Protein AF-0000000084372219 (afdb_homodimer)

Sequence (350 aa):
MAIIGIFFGSDTGNTENIAKMLQERLGVDNAEVHDIAKSSQEDIEAFDILLLGIPTWYYGEAQCDWDDFFPTLEDINFEGKLVALFGCGDQEDYAEYFCDAMGTIRDIIEPRGAIIVGHWPTEGYHFEASKGLADDNHFIGLAIDEDRQPELTEERVDAWVAQIKEEMDLGEILGMAIIGIFFGSDTGNTENIAKMLQERLGVDNAEVHDIAKSSQEDIEAFDILLLGIPTWYYGEAQCDWDDFFPTLEDINFEGKLVALFGCGDQEDYAEYFCDAMGTIRDIIEPRGAIIVGHWPTEGYHFEASKGLADDNHFIGLAIDEDRQPELTEERVDAWVAQIKEEMDLGEILG

Nearest PDB structures (foldseek):
  1ahn-assembly1_A  TM=9.997E-01  e=9.302E-32  Escherichia coli
  1obv-assembly1_A  TM=9.817E-01  e=1.060E-24  Nostoc sp. PCC 7119
  1obo-assembly2_B  TM=9.836E-01  e=6.086E-24  Nostoc sp. PCC 7119
  2v5v-assembly2_B  TM=9.860E-01  e=1.412E-23  Nostoc sp. PCC 7119
  3esy-assembly1_A  TM=9.819E-01  e=1.090E-23  Nostoc sp. PCC 7119

Organism: NCBI:txid1354337

pLDDT: mean 95.08, std 7.93, range [45.38, 98.94]

Structure (mmCIF, N/CA/C/O backbone):
data_AF-0000000084372219-model_v1
#
loop_
_entity.id
_entity.type
_entity.pdbx_description
1 polymer Flavodoxin
#
loop_
_atom_site.group_PDB
_atom_site.id
_atom_site.type_symbol
_atom_site.label_atom_id
_atom_site.label_alt_id
_atom_site.label_comp_id
_atom_site.label_asym_id
_atom_site.label_entity_id
_atom_site.label_seq_id
_atom_site.pdbx_PDB_ins_code
_atom_site.Cartn_x
_atom_site.Cartn_y
_atom_site.Cartn_z
_atom_site.occupancy
_atom_site.B_iso_or_equiv
_atom_site.auth_seq_id
_atom_site.auth_comp_id
_atom_site.auth_asym_id
_atom_site.auth_atom_id
_atom_site.pdbx_PDB_model_num
ATOM 1 N N . MET A 1 1 ? -1.267 36.875 5.98 1 70.06 1 MET A N 1
ATOM 2 C CA . MET A 1 1 ? -1.002 35.75 5.113 1 70.06 1 MET A CA 1
ATOM 3 C C . MET A 1 1 ? -1.123 34.438 5.891 1 70.06 1 MET A C 1
ATOM 5 O O . MET A 1 1 ? -0.763 34.375 7.066 1 70.06 1 MET A O 1
ATOM 9 N N . ALA A 1 2 ? -1.935 33.438 5.348 1 84.5 2 ALA A N 1
ATOM 10 C CA . ALA A 1 2 ? -2.164 32.219 6.117 1 84.5 2 ALA A CA 1
ATOM 11 C C . ALA A 1 2 ? -0.845 31.547 6.488 1 84.5 2 ALA A C 1
ATOM 13 O O . ALA A 1 2 ? 0.109 31.562 5.707 1 84.5 2 ALA A O 1
ATOM 14 N N . ILE A 1 3 ? -0.806 31.141 7.656 1 92.94 3 ILE A N 1
ATOM 15 C CA . ILE A 1 3 ? 0.42 30.531 8.148 1 92.94 3 ILE A CA 1
ATOM 16 C C . ILE A 1 3 ? 0.336 29.016 7.988 1 92.94 3 ILE A C 1
ATOM 18 O O . ILE A 1 3 ? 1.355 28.328 8.031 1 92.94 3 ILE A O 1
ATOM 22 N N . ILE A 1 4 ? -0.875 28.531 7.812 1 97.19 4 ILE A N 1
ATOM 23 C CA . ILE A 1 4 ? -1.095 27.094 7.672 1 97.19 4 ILE A CA 1
ATOM 24 C C . ILE A 1 4 ? -1.546 26.781 6.25 1 97.19 4 ILE A C 1
ATOM 26 O O . ILE A 1 4 ? -2.469 27.406 5.73 1 97.19 4 ILE A O 1
ATOM 30 N N . GLY A 1 5 ? -0.818 25.859 5.59 1 98.38 5 GLY A N 1
ATOM 31 C CA . GLY A 1 5 ? -1.272 25.312 4.316 1 98.38 5 GLY A CA 1
ATOM 32 C C . GLY A 1 5 ? -1.908 23.953 4.438 1 98.38 5 GLY A C 1
ATOM 33 O O . GLY A 1 5 ? -1.276 23 4.922 1 98.38 5 GLY A O 1
ATOM 34 N N . ILE A 1 6 ? -3.195 23.844 4.055 1 98.75 6 ILE A N 1
ATOM 35 C CA . ILE A 1 6 ? -3.896 22.562 4.012 1 98.75 6 ILE A CA 1
ATOM 36 C C . ILE A 1 6 ? -3.949 22.047 2.572 1 98.75 6 ILE A C 1
ATOM 38 O O . ILE A 1 6 ? -4.539 22.688 1.701 1 98.75 6 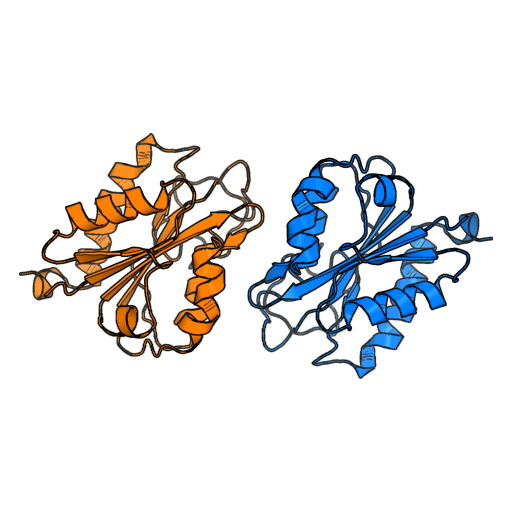ILE A O 1
ATOM 42 N N . PHE A 1 7 ? -3.299 20.969 2.311 1 98.88 7 PHE A N 1
ATOM 43 C CA . PHE A 1 7 ? -3.289 20.359 0.983 1 98.88 7 PHE A CA 1
ATOM 44 C C . PHE A 1 7 ? -4.004 19.016 0.992 1 98.88 7 PHE A C 1
ATOM 46 O O . PHE A 1 7 ? -3.711 18.156 1.828 1 98.88 7 PHE A O 1
ATOM 53 N N . PHE A 1 8 ? -4.961 18.812 0.037 1 98.81 8 PHE A N 1
ATOM 54 C CA . PHE A 1 8 ? -5.734 17.578 0.008 1 98.81 8 PHE A CA 1
ATOM 55 C C . PHE A 1 8 ? -5.852 17.047 -1.415 1 98.81 8 PHE A C 1
ATOM 57 O O . PHE A 1 8 ? -5.699 17.797 -2.381 1 98.81 8 PHE A O 1
ATOM 64 N N . GLY A 1 9 ? -5.957 15.742 -1.505 1 98.31 9 GLY A N 1
ATOM 65 C CA . GLY A 1 9 ? -6.477 15.07 -2.686 1 98.31 9 GLY A CA 1
ATOM 66 C C . GLY A 1 9 ? -7.77 14.32 -2.424 1 98.31 9 GLY A C 1
ATOM 67 O O . GLY A 1 9 ? -7.93 13.703 -1.369 1 98.31 9 GLY A O 1
ATOM 68 N N . SER A 1 10 ? -8.734 14.469 -3.416 1 97.19 10 SER A N 1
ATOM 69 C CA . SER A 1 10 ? -10.039 13.852 -3.193 1 97.19 10 SER A CA 1
ATOM 70 C C . SER A 1 10 ? -10.695 13.461 -4.512 1 97.19 10 SER A C 1
ATOM 72 O O . SER A 1 10 ? -10.602 14.195 -5.496 1 97.19 10 SER A O 1
ATOM 74 N N . ASP A 1 11 ? -11.359 12.289 -4.488 1 94 11 ASP A N 1
ATOM 75 C CA . ASP A 1 11 ? -12.086 11.859 -5.672 1 94 11 ASP A CA 1
ATOM 76 C C . ASP A 1 11 ? -13.586 12.109 -5.512 1 94 11 ASP A C 1
ATOM 78 O O . ASP A 1 11 ? -14.234 12.641 -6.414 1 94 11 ASP A O 1
ATOM 82 N N . THR A 1 12 ? -14.094 11.734 -4.293 1 94.81 12 THR A N 1
ATOM 83 C CA . THR A 1 12 ? -15.539 11.781 -4.105 1 94.81 12 THR A CA 1
ATOM 84 C C . THR A 1 12 ? -15.922 12.938 -3.184 1 94.81 12 THR A C 1
ATOM 86 O O . THR A 1 12 ? -17.094 13.07 -2.793 1 94.81 12 THR A O 1
ATOM 89 N N . GLY A 1 13 ? -15.008 13.758 -2.729 1 97.56 13 GLY A N 1
ATOM 90 C CA . GLY A 1 13 ? -15.305 14.992 -2.02 1 97.56 13 GLY A CA 1
ATOM 91 C C . GLY A 1 13 ? -15.164 14.859 -0.515 1 97.56 13 GLY A C 1
ATOM 92 O O . GLY A 1 13 ? -15.18 15.859 0.203 1 97.56 13 GLY A O 1
ATOM 93 N N . ASN A 1 14 ? -14.992 13.633 0.076 1 97.5 14 ASN A N 1
ATOM 94 C CA . ASN A 1 14 ? -14.922 13.438 1.521 1 97.5 14 ASN A CA 1
ATOM 95 C C . ASN A 1 14 ? -13.695 14.109 2.121 1 97.5 14 ASN A C 1
ATOM 97 O O . ASN A 1 14 ? -13.805 14.852 3.104 1 97.5 14 ASN A O 1
ATOM 101 N N . THR A 1 15 ? -12.594 13.875 1.562 1 98.44 15 THR A N 1
ATOM 102 C CA . THR A 1 15 ? -11.367 14.453 2.084 1 98.44 15 THR A CA 1
ATOM 103 C C . THR A 1 15 ? -11.375 15.977 1.927 1 98.44 15 THR A C 1
ATOM 105 O O . THR A 1 15 ? -10.883 16.703 2.793 1 98.44 15 THR A O 1
ATOM 108 N N . GLU A 1 16 ? -11.922 16.484 0.832 1 98.56 16 GLU A N 1
ATOM 109 C CA . GLU A 1 16 ? -12.07 17.906 0.62 1 98.56 16 GLU A CA 1
ATOM 110 C C . GLU A 1 16 ? -12.945 18.547 1.705 1 98.56 16 GLU A C 1
ATOM 112 O O . GLU A 1 16 ? -12.609 19.594 2.244 1 98.56 16 GLU A O 1
ATOM 117 N N . ASN A 1 17 ? -14.031 17.891 2.018 1 98.44 17 ASN A N 1
ATOM 118 C CA . ASN A 1 17 ? -14.93 18.375 3.057 1 98.44 17 ASN A CA 1
ATOM 119 C C . ASN A 1 17 ? -14.234 18.453 4.41 1 98.44 17 ASN A C 1
ATOM 121 O O . ASN A 1 17 ? -14.422 19.422 5.148 1 98.44 17 ASN A O 1
ATOM 125 N N . ILE A 1 18 ? -13.453 17.453 4.723 1 98.62 18 ILE A N 1
ATOM 126 C CA . ILE A 1 18 ? -12.719 17.469 5.98 1 98.62 18 ILE A CA 1
ATOM 127 C C . ILE A 1 18 ? -11.719 18.625 5.988 1 98.62 18 ILE A C 1
ATOM 129 O O . ILE A 1 18 ? -11.57 19.312 6.992 1 98.62 18 ILE A O 1
ATOM 133 N N . ALA A 1 19 ? -11.047 18.828 4.875 1 98.75 19 ALA A N 1
ATOM 134 C CA . ALA A 1 19 ? -10.102 19.938 4.758 1 98.75 19 ALA A CA 1
ATOM 135 C C . ALA A 1 19 ? -10.789 21.281 5.023 1 98.75 19 ALA A C 1
ATOM 137 O O . ALA A 1 19 ? -10.258 22.125 5.746 1 98.75 19 ALA A O 1
ATOM 138 N N . LYS A 1 20 ? -11.945 21.438 4.492 1 98.56 20 LYS A N 1
ATOM 139 C CA . LYS A 1 20 ? -12.703 22.656 4.688 1 98.56 20 LYS A CA 1
ATOM 140 C C . LYS A 1 20 ? -13.141 22.812 6.141 1 98.56 20 LYS A C 1
ATOM 142 O O . LYS A 1 20 ? -13.125 23.922 6.688 1 98.56 20 LYS A O 1
ATOM 147 N N . MET A 1 21 ? -13.555 21.734 6.746 1 98.38 21 MET A N 1
ATOM 148 C CA . MET A 1 21 ? -13.922 21.75 8.164 1 98.38 21 MET A CA 1
ATOM 149 C C . MET A 1 21 ? -12.727 22.172 9.016 1 98.38 21 MET A C 1
ATOM 151 O O . MET A 1 21 ? -12.875 22.969 9.945 1 98.38 21 MET A O 1
ATOM 155 N N . LEU A 1 22 ? -11.609 21.625 8.688 1 98.38 22 LEU A N 1
ATOM 156 C CA . LEU A 1 22 ? -10.391 21.969 9.414 1 98.38 22 LEU A CA 1
ATOM 157 C C . LEU A 1 22 ? -10.07 23.453 9.273 1 98.38 22 LEU A C 1
ATOM 159 O O . LEU A 1 22 ? -9.742 24.125 10.258 1 98.38 22 LEU A O 1
ATOM 163 N N . GLN A 1 23 ? -10.195 23.938 8.055 1 98.06 23 GLN A N 1
ATOM 164 C CA . GLN A 1 23 ? -9.961 25.359 7.824 1 98.06 23 GLN A CA 1
ATOM 165 C C . GLN A 1 23 ? -10.898 26.219 8.664 1 98.06 23 GLN A C 1
ATOM 167 O O . GLN A 1 23 ? -10.477 27.203 9.266 1 98.06 23 GLN A O 1
ATOM 172 N N . GLU A 1 24 ? -12.156 25.844 8.672 1 97.38 24 GLU A N 1
ATOM 173 C CA . GLU A 1 24 ? -13.156 26.594 9.43 1 97.38 24 GLU A CA 1
ATOM 174 C C . GLU A 1 24 ? -12.797 26.641 10.914 1 97.38 24 GLU A C 1
ATOM 176 O O . GLU A 1 24 ? -12.945 27.672 11.562 1 97.38 24 GLU A O 1
ATOM 181 N N . ARG A 1 25 ? -12.32 25.531 11.43 1 96.5 25 ARG A N 1
ATOM 182 C CA . ARG A 1 25 ? -12.016 25.438 12.852 1 96.5 25 ARG A CA 1
ATOM 183 C C . ARG A 1 25 ? -10.711 26.156 13.18 1 96.5 25 ARG A C 1
ATOM 185 O O . ARG A 1 25 ? -10.555 26.703 14.273 1 96.5 25 ARG A O 1
ATOM 192 N N . LEU A 1 26 ? -9.82 26.156 12.266 1 95.56 26 LEU A N 1
ATOM 193 C CA . LEU A 1 26 ? -8.531 26.797 12.477 1 95.56 26 LEU A CA 1
ATOM 194 C C . LEU A 1 26 ? -8.617 28.297 12.203 1 95.56 26 LEU A C 1
ATOM 196 O O . LEU A 1 26 ? -7.801 29.078 12.703 1 95.56 26 LEU A O 1
ATOM 200 N N . GLY A 1 27 ? -9.562 28.688 11.391 1 93.44 27 GLY A N 1
ATOM 201 C CA . GLY A 1 27 ? -9.727 30.062 10.961 1 93.44 27 GLY A CA 1
ATOM 202 C C . GLY A 1 27 ? -9.312 30.297 9.516 1 93.44 27 GLY A C 1
ATOM 203 O O . GLY A 1 27 ? -8.164 30.047 9.156 1 93.44 27 GLY A O 1
ATOM 204 N N . VAL A 1 28 ? -10.172 30.906 8.688 1 92.19 28 VAL A N 1
ATOM 205 C CA . VAL A 1 28 ? -9.977 31.078 7.25 1 92.19 28 VAL A CA 1
ATOM 206 C C . VAL A 1 28 ? -8.789 32 7.004 1 92.19 28 VAL A C 1
ATOM 208 O O . VAL A 1 28 ? -8.086 31.875 6 1 92.19 28 VAL A O 1
ATOM 211 N N . ASP A 1 29 ? -8.508 32.844 7.98 1 92.62 29 ASP A N 1
ATOM 212 C CA . ASP A 1 29 ? -7.391 33.75 7.844 1 92.62 29 ASP A CA 1
ATOM 213 C C . ASP A 1 29 ? -6.074 33.094 8.242 1 92.62 29 ASP A C 1
ATOM 215 O O . ASP A 1 29 ? -4.996 33.625 7.93 1 92.62 29 ASP A O 1
ATOM 219 N N . ASN A 1 30 ? -6.207 32 8.906 1 94.19 30 ASN A N 1
ATOM 220 C CA . ASN A 1 30 ? -5.023 31.328 9.43 1 94.19 30 ASN A CA 1
ATOM 221 C C . ASN A 1 30 ? -4.586 30.188 8.523 1 94.19 30 ASN A C 1
ATOM 223 O O . ASN A 1 30 ? -3.408 29.828 8.484 1 94.19 30 ASN A O 1
ATOM 227 N N . ALA A 1 31 ? -5.594 29.609 7.883 1 96.88 31 ALA A N 1
ATOM 228 C CA . ALA A 1 31 ? -5.332 28.406 7.105 1 96.88 31 ALA A CA 1
ATOM 229 C C . ALA A 1 31 ? -5.875 28.531 5.684 1 96.88 31 ALA A C 1
ATOM 231 O O . ALA A 1 31 ? -6.977 29.047 5.48 1 96.88 31 ALA A O 1
ATOM 232 N N . GLU A 1 32 ? -5.078 28.094 4.699 1 97.88 32 GLU A N 1
ATOM 233 C CA . GLU A 1 32 ? -5.492 28.062 3.299 1 97.88 32 GLU A CA 1
ATOM 234 C C . GLU A 1 32 ? -5.629 26.625 2.803 1 97.88 32 GLU A C 1
ATOM 236 O O . GLU A 1 32 ? -4.777 25.781 3.088 1 97.88 32 GLU A O 1
ATOM 241 N N . VAL A 1 33 ? -6.695 26.391 2.031 1 98.5 33 VAL A N 1
ATOM 242 C CA . VAL A 1 33 ? -6.953 25.047 1.514 1 98.5 33 VAL A CA 1
ATOM 243 C C . VAL A 1 33 ? -6.531 24.969 0.048 1 98.5 33 VAL A C 1
ATOM 245 O O . VAL A 1 33 ? -6.902 25.828 -0.757 1 98.5 33 VAL A O 1
ATOM 248 N N . HIS A 1 34 ? -5.746 23.953 -0.27 1 98.56 34 HIS A N 1
ATOM 249 C CA . HIS A 1 34 ? -5.258 23.75 -1.628 1 98.56 34 HIS A CA 1
ATOM 250 C C . HIS A 1 34 ? -5.52 22.312 -2.092 1 98.56 34 HIS A C 1
ATOM 252 O O . HIS A 1 34 ? -5.289 21.359 -1.341 1 98.56 34 HIS A O 1
ATOM 258 N N . ASP A 1 35 ? -6.043 22.203 -3.312 1 98.62 35 ASP A N 1
ATOM 259 C CA . ASP A 1 35 ? -6.094 20.906 -3.988 1 98.62 35 ASP A CA 1
ATOM 260 C C . ASP A 1 35 ? -4.703 20.484 -4.465 1 98.62 35 ASP A C 1
ATOM 262 O O . ASP A 1 35 ? -4.043 21.234 -5.199 1 98.62 35 ASP A O 1
ATOM 266 N N . ILE A 1 36 ? -4.316 19.328 -4.109 1 98.62 36 ILE A N 1
ATOM 267 C CA . ILE A 1 36 ? -2.973 18.875 -4.457 1 98.62 36 ILE A CA 1
ATOM 268 C C . ILE A 1 36 ? -2.834 18.797 -5.977 1 98.62 36 ILE A C 1
ATOM 270 O O . ILE A 1 36 ? -1.745 19 -6.516 1 98.62 36 ILE A O 1
ATOM 274 N N . ALA A 1 37 ? -3.91 18.531 -6.676 1 97.12 37 ALA A N 1
ATOM 275 C CA . ALA A 1 37 ? -3.924 18.422 -8.133 1 97.12 37 ALA A CA 1
ATOM 276 C C . ALA A 1 37 ? -3.539 19.75 -8.789 1 97.12 37 ALA A C 1
ATOM 278 O O . ALA A 1 37 ? -3.07 19.766 -9.93 1 97.12 37 ALA A O 1
ATOM 279 N N . LYS A 1 38 ? -3.736 20.812 -8.055 1 97.81 38 LYS A N 1
ATOM 280 C CA . LYS A 1 38 ? -3.482 22.156 -8.578 1 97.81 38 LYS A CA 1
ATOM 281 C C . LYS A 1 38 ? -2.326 22.828 -7.844 1 97.81 38 LYS A C 1
ATOM 283 O O . LYS A 1 38 ? -2.195 24.047 -7.871 1 97.81 38 LYS A O 1
ATOM 288 N N . SER A 1 39 ? -1.581 22.047 -7.117 1 98 39 SER A N 1
ATOM 289 C CA . SER A 1 39 ? -0.498 22.594 -6.309 1 98 39 SER A CA 1
ATOM 290 C C . SER A 1 39 ? 0.863 22.266 -6.914 1 98 39 SER A C 1
ATOM 292 O O . SER A 1 39 ? 1.01 21.281 -7.629 1 98 39 SER A O 1
ATOM 294 N N . SER A 1 40 ? 1.832 23.109 -6.645 1 97.81 40 SER A N 1
ATOM 295 C CA . SER A 1 40 ? 3.225 22.922 -7.035 1 97.81 40 SER A CA 1
ATOM 296 C C . SER A 1 40 ? 4.117 22.719 -5.812 1 97.81 40 SER A C 1
ATOM 298 O O . SER A 1 40 ? 3.658 22.844 -4.676 1 97.81 40 SER A O 1
ATOM 300 N N . GLN A 1 41 ? 5.363 22.406 -6.145 1 98 41 GLN A N 1
ATOM 301 C CA . GLN A 1 41 ? 6.359 22.297 -5.086 1 98 41 GLN A CA 1
ATOM 302 C C . GLN A 1 41 ? 6.453 23.594 -4.285 1 98 41 GLN A C 1
ATOM 304 O O . GLN A 1 41 ? 6.527 23.578 -3.055 1 98 41 GLN A O 1
ATOM 309 N N . GLU A 1 42 ? 6.426 24.719 -4.957 1 97.94 42 GLU A N 1
ATOM 310 C CA . GLU A 1 42 ? 6.551 26.031 -4.336 1 97.94 42 GLU A CA 1
ATOM 311 C C . GLU A 1 42 ? 5.383 26.312 -3.396 1 97.94 42 GLU A C 1
ATOM 313 O O . GLU A 1 42 ? 5.551 26.984 -2.369 1 97.94 42 GLU A O 1
ATOM 318 N N . ASP A 1 43 ? 4.211 25.812 -3.768 1 98.12 43 ASP A N 1
ATOM 319 C CA . ASP A 1 43 ? 3.033 26.016 -2.93 1 98.12 43 ASP A CA 1
ATOM 320 C C . ASP A 1 43 ? 3.215 25.375 -1.559 1 98.12 43 ASP A C 1
ATOM 322 O O . ASP A 1 43 ? 2.881 25.984 -0.535 1 98.12 43 ASP A O 1
ATOM 326 N N . ILE A 1 44 ? 3.758 24.25 -1.519 1 98.12 44 ILE A N 1
ATOM 327 C CA . ILE A 1 44 ? 3.986 23.547 -0.266 1 98.12 44 ILE A CA 1
ATOM 328 C C . ILE A 1 44 ? 5.109 24.219 0.515 1 98.12 44 ILE A C 1
ATOM 330 O O . ILE A 1 44 ? 4.996 24.422 1.727 1 98.12 44 ILE A O 1
ATOM 334 N N . GLU A 1 45 ? 6.133 24.562 -0.21 1 97.69 45 GLU A N 1
ATOM 335 C CA . GLU A 1 45 ? 7.309 25.156 0.428 1 97.69 45 GLU A CA 1
ATOM 336 C C . GLU A 1 45 ? 6.977 26.5 1.061 1 97.69 45 GLU A C 1
ATOM 338 O O . GLU A 1 45 ? 7.695 26.969 1.944 1 97.69 45 GLU A O 1
ATOM 343 N N . ALA A 1 46 ? 5.957 27.078 0.663 1 96.94 46 ALA A N 1
ATOM 344 C CA . ALA A 1 46 ? 5.582 28.406 1.125 1 96.94 46 ALA A CA 1
ATOM 345 C C . ALA A 1 46 ? 5.09 28.375 2.568 1 96.94 46 ALA A C 1
ATOM 347 O O . ALA A 1 46 ? 4.988 29.406 3.223 1 96.94 46 ALA A O 1
ATOM 348 N N . PHE A 1 47 ? 4.77 27.203 3.102 1 97.31 47 PHE A N 1
ATOM 349 C CA . PHE A 1 47 ? 4.215 27.094 4.445 1 97.31 47 PHE A CA 1
ATOM 350 C C . PHE A 1 47 ? 5.172 26.344 5.367 1 97.31 47 PHE A C 1
ATOM 352 O O . PHE A 1 47 ? 5.816 25.375 4.949 1 97.31 47 PHE A O 1
ATOM 359 N N . ASP A 1 48 ? 5.227 26.781 6.594 1 95.5 48 ASP A N 1
ATOM 360 C CA . ASP A 1 48 ? 6 26.062 7.605 1 95.5 48 ASP A CA 1
ATOM 361 C C . ASP A 1 48 ? 5.117 25.094 8.391 1 95.5 48 ASP A C 1
ATOM 363 O O . ASP A 1 48 ? 5.617 24.188 9.047 1 95.5 48 ASP A O 1
ATOM 367 N N . ILE A 1 49 ? 3.859 25.359 8.367 1 97.31 49 ILE A N 1
ATOM 368 C CA . ILE A 1 49 ? 2.871 24.469 8.984 1 97.31 49 ILE A CA 1
ATOM 369 C C . ILE A 1 49 ? 1.956 23.891 7.902 1 97.31 49 ILE A C 1
ATOM 371 O O . ILE A 1 49 ? 1.322 24.641 7.152 1 97.31 49 ILE A O 1
ATOM 375 N N . LEU A 1 50 ? 1.947 22.594 7.832 1 98.5 50 LEU A N 1
ATOM 376 C CA . LEU A 1 50 ? 1.212 21.922 6.766 1 98.5 50 LEU A CA 1
ATOM 377 C C . LEU A 1 50 ? 0.233 20.906 7.336 1 98.5 50 LEU A C 1
ATOM 379 O O . LEU A 1 50 ? 0.561 20.188 8.281 1 98.5 50 LEU A O 1
ATOM 383 N N . LEU A 1 51 ? -0.959 20.875 6.848 1 98.81 51 LEU A N 1
ATOM 384 C CA . LEU A 1 51 ? -1.885 19.75 6.98 1 98.81 51 LEU A CA 1
ATOM 385 C C . LEU A 1 51 ? -2.066 19.031 5.648 1 98.81 51 LEU A C 1
ATOM 387 O O . LEU A 1 51 ? -2.494 19.641 4.664 1 98.81 51 LEU A O 1
ATOM 391 N N . LEU A 1 52 ? -1.717 17.75 5.617 1 98.88 52 LEU A N 1
ATOM 392 C CA . LEU A 1 52 ? -1.813 16.984 4.383 1 98.88 52 LEU A CA 1
ATOM 393 C C . LEU A 1 52 ? -2.914 15.93 4.484 1 98.88 52 LEU A C 1
ATOM 395 O O . LEU A 1 52 ? -2.877 15.07 5.367 1 98.88 52 LEU A O 1
ATOM 399 N N . GLY A 1 53 ? -3.914 16.031 3.588 1 98.81 53 GLY A N 1
ATOM 400 C CA . GLY A 1 53 ? -5.059 15.133 3.57 1 98.81 53 GLY A CA 1
ATOM 401 C C . GLY A 1 53 ? -5.027 14.156 2.412 1 98.81 53 GLY A C 1
ATOM 402 O O . GLY A 1 53 ? -5.051 14.562 1.248 1 98.81 53 GLY A O 1
ATOM 403 N N . ILE A 1 54 ? -5.039 12.852 2.75 1 98.56 54 ILE A N 1
ATOM 404 C CA . ILE A 1 54 ? -4.895 11.836 1.714 1 98.56 54 ILE A CA 1
ATOM 405 C C . ILE A 1 54 ? -5.824 10.656 2.012 1 98.56 54 ILE A C 1
ATOM 407 O O . ILE A 1 54 ? -5.723 10.031 3.068 1 98.56 54 ILE A O 1
ATOM 411 N N . PRO A 1 55 ? -6.738 10.359 1.121 1 97.81 55 PRO A N 1
ATOM 412 C CA . PRO A 1 55 ? -7.566 9.164 1.291 1 97.81 55 PRO A CA 1
ATOM 413 C C . PRO A 1 55 ? -6.879 7.898 0.785 1 97.81 55 PRO A C 1
ATOM 415 O O . PRO A 1 55 ? -5.961 7.977 -0.036 1 97.81 55 PRO A O 1
ATOM 418 N N . THR A 1 56 ? -7.297 6.766 1.364 1 96.5 56 THR A N 1
ATOM 419 C CA . THR A 1 56 ? -6.844 5.453 0.919 1 96.5 56 THR A CA 1
ATOM 420 C C . THR A 1 56 ? -7.902 4.781 0.052 1 96.5 56 THR A C 1
ATOM 422 O O . THR A 1 56 ? -9.078 4.734 0.422 1 96.5 56 THR A O 1
ATOM 425 N N . TRP A 1 57 ? -7.434 4.285 -1.08 1 90.88 57 TRP A N 1
ATOM 426 C CA . TRP A 1 57 ? -8.359 3.645 -2.008 1 90.88 57 TRP A CA 1
ATOM 427 C C . TRP A 1 57 ? -8.023 2.17 -2.189 1 90.88 57 TRP A C 1
ATOM 429 O O . TRP A 1 57 ? -6.844 1.801 -2.236 1 90.88 57 TRP A O 1
ATOM 439 N N . TYR A 1 58 ? -9.07 1.376 -2.281 1 88.5 58 TYR A N 1
ATOM 440 C CA . TYR A 1 58 ? -8.977 -0.039 -2.625 1 88.5 58 TYR A CA 1
ATOM 441 C C . TYR A 1 58 ? -8.016 -0.765 -1.692 1 88.5 58 TYR A C 1
ATOM 443 O O . TYR A 1 58 ? -8.242 -0.821 -0.481 1 88.5 58 TYR A O 1
ATOM 451 N N . TYR A 1 59 ? -6.863 -1.153 -2.268 1 89.31 59 TYR A N 1
ATOM 452 C CA . TYR A 1 59 ? -5.938 -1.989 -1.513 1 89.31 59 TYR A CA 1
ATOM 453 C C . TYR A 1 59 ? -4.723 -1.187 -1.061 1 89.31 59 TYR A C 1
ATOM 455 O O . TYR A 1 59 ? -3.582 -1.615 -1.249 1 89.31 59 TYR A O 1
ATOM 463 N N . GLY A 1 60 ? -4.996 0.037 -0.47 1 91.31 60 GLY A N 1
ATOM 464 C CA . GLY A 1 60 ? -3.959 0.828 0.175 1 91.31 60 GLY A CA 1
ATOM 465 C C . GLY A 1 60 ? -3.379 1.9 -0.727 1 91.31 60 GLY A C 1
ATOM 466 O O . GLY A 1 60 ? -2.377 2.531 -0.384 1 91.31 60 GLY A O 1
ATOM 467 N N . GLU A 1 61 ? -4.035 2.125 -1.795 1 88.12 61 GLU A N 1
ATOM 468 C CA . GLU A 1 61 ? -3.512 3.062 -2.785 1 88.12 61 GLU A CA 1
ATOM 469 C C . GLU A 1 61 ? -3.783 4.508 -2.373 1 88.12 61 GLU A C 1
ATOM 471 O O . GLU A 1 61 ? -4.852 4.816 -1.843 1 88.12 61 GLU A O 1
ATOM 476 N N . ALA A 1 62 ? -2.727 5.23 -2.654 1 91.38 62 ALA A N 1
ATOM 477 C CA . ALA A 1 62 ? -2.936 6.672 -2.543 1 91.38 62 ALA A CA 1
ATOM 478 C C . ALA A 1 62 ? -3.846 7.184 -3.656 1 91.38 62 ALA A C 1
ATOM 480 O O . ALA A 1 62 ? -3.85 6.637 -4.762 1 91.38 62 ALA A O 1
ATOM 481 N N . GLN A 1 63 ? -4.609 8.188 -3.26 1 92 63 GLN A N 1
ATOM 482 C CA . GLN A 1 63 ? -5.387 8.891 -4.277 1 92 63 GLN A CA 1
ATOM 483 C C . GLN A 1 63 ? -4.5 9.344 -5.434 1 92 63 GLN A C 1
ATOM 485 O O . GLN A 1 63 ? -3.344 9.719 -5.227 1 92 63 GLN A O 1
ATOM 490 N N . CYS A 1 64 ? -5.066 9.336 -6.656 1 89.25 64 CYS A N 1
ATOM 491 C CA . CYS A 1 64 ? -4.328 9.445 -7.91 1 89.25 64 CYS A CA 1
ATOM 492 C C . CYS A 1 64 ? -3.535 10.75 -7.961 1 89.25 64 CYS A C 1
ATOM 494 O O . CYS A 1 64 ? -2.379 10.758 -8.383 1 89.25 64 CYS A O 1
ATOM 496 N N . ASP A 1 65 ? -4.156 11.867 -7.582 1 95.12 65 ASP A N 1
ATOM 497 C CA . ASP A 1 65 ? -3.455 13.148 -7.617 1 95.12 65 ASP A CA 1
ATOM 498 C C . ASP A 1 65 ? -2.252 13.141 -6.676 1 95.12 65 ASP A C 1
ATOM 500 O O . ASP A 1 65 ? -1.201 13.695 -7 1 95.12 65 ASP A O 1
ATOM 504 N N . TRP A 1 66 ? -2.373 12.531 -5.516 1 96.12 66 TRP A N 1
ATOM 505 C CA . TRP A 1 66 ? -1.254 12.383 -4.59 1 96.12 66 TRP A CA 1
ATOM 506 C C . TRP A 1 66 ? -0.162 11.508 -5.195 1 96.12 66 TRP A C 1
ATOM 508 O O . TRP A 1 66 ? 1.023 11.844 -5.121 1 96.12 66 TRP A O 1
ATOM 518 N N . ASP A 1 67 ? -0.649 10.453 -5.781 1 91.25 67 ASP A N 1
ATOM 519 C CA . ASP A 1 67 ? 0.297 9.539 -6.406 1 91.25 67 ASP A CA 1
ATOM 520 C C . ASP A 1 67 ? 1.174 10.266 -7.426 1 91.25 67 ASP A C 1
ATOM 522 O O . ASP A 1 67 ? 2.393 10.078 -7.445 1 91.25 67 ASP A O 1
ATOM 526 N N . ASP A 1 68 ? 0.57 11.039 -8.219 1 92.12 68 ASP A N 1
ATOM 527 C CA . ASP A 1 68 ? 1.282 11.805 -9.234 1 92.12 68 ASP A CA 1
ATOM 528 C C . ASP A 1 68 ? 2.205 12.844 -8.602 1 92.12 68 ASP A C 1
ATOM 530 O O . ASP A 1 68 ? 3.215 13.234 -9.188 1 92.12 68 ASP A O 1
ATOM 534 N N . PHE A 1 69 ? 1.886 13.289 -7.426 1 96.88 69 PHE A N 1
ATOM 535 C CA . PHE A 1 69 ? 2.613 14.383 -6.789 1 96.88 69 PHE A CA 1
ATOM 536 C C . PHE A 1 69 ? 3.766 13.852 -5.949 1 96.88 69 PHE A C 1
ATOM 538 O O . PHE A 1 69 ? 4.652 14.609 -5.547 1 96.88 69 PHE A O 1
ATOM 545 N N . PHE A 1 70 ? 3.805 12.555 -5.613 1 95.19 70 PHE A N 1
ATOM 546 C CA . PHE A 1 70 ? 4.781 11.961 -4.711 1 95.19 70 PHE A CA 1
ATOM 547 C C . PHE A 1 70 ? 6.203 12.258 -5.18 1 95.19 70 PHE A C 1
ATOM 549 O O . PHE A 1 70 ? 7.059 12.633 -4.375 1 95.19 70 PHE A O 1
ATOM 556 N N . PRO A 1 71 ? 6.445 12.125 -6.516 1 93.88 71 PRO A N 1
ATOM 557 C CA . PRO A 1 71 ? 7.801 12.477 -6.941 1 93.88 71 PRO A CA 1
ATOM 558 C C . PRO A 1 71 ? 8.172 13.914 -6.594 1 93.88 71 PRO A C 1
ATOM 560 O O . PRO A 1 71 ? 9.305 14.188 -6.188 1 93.88 71 PRO A O 1
ATOM 563 N N . THR A 1 72 ? 7.238 14.789 -6.754 1 97.12 72 THR A N 1
ATOM 564 C CA . THR A 1 72 ? 7.461 16.188 -6.387 1 97.12 72 THR A CA 1
ATOM 565 C C . THR A 1 72 ? 7.633 16.328 -4.875 1 97.12 72 THR A C 1
ATOM 567 O O . THR A 1 72 ? 8.5 17.078 -4.41 1 97.12 72 THR A O 1
ATOM 570 N N . LEU A 1 73 ? 6.836 15.617 -4.113 1 97.62 73 LEU A N 1
ATOM 571 C CA . LEU A 1 73 ? 6.902 15.641 -2.654 1 97.62 73 LEU A CA 1
ATOM 572 C C . LEU A 1 73 ? 8.273 15.188 -2.166 1 97.62 73 LEU A C 1
ATOM 574 O O . LEU A 1 73 ? 8.789 15.711 -1.177 1 97.62 73 LEU A O 1
ATOM 578 N N . GLU A 1 74 ? 8.875 14.328 -2.869 1 95.75 74 GLU A N 1
ATOM 579 C CA . GLU A 1 74 ? 10.18 13.773 -2.521 1 95.75 74 GLU A CA 1
ATOM 580 C C . GLU A 1 74 ? 11.289 14.812 -2.707 1 95.75 74 GLU A C 1
ATOM 582 O O . GLU A 1 74 ? 12.375 14.68 -2.131 1 95.75 74 GLU A O 1
ATOM 587 N N . ASP A 1 75 ? 11.023 15.797 -3.475 1 96.94 75 ASP A N 1
ATOM 588 C CA . ASP A 1 75 ? 12.031 16.812 -3.783 1 96.94 75 ASP A CA 1
ATOM 589 C C . ASP A 1 75 ? 11.977 17.969 -2.783 1 96.94 75 ASP A C 1
ATOM 591 O O . ASP A 1 75 ? 12.844 18.844 -2.793 1 96.94 75 ASP A O 1
ATOM 595 N N . ILE A 1 76 ? 11.031 17.906 -1.952 1 98 76 ILE A N 1
ATOM 596 C CA . ILE A 1 76 ? 10.844 19.016 -1.019 1 98 76 ILE A CA 1
ATOM 597 C C . ILE A 1 76 ? 11.641 18.75 0.256 1 98 76 ILE A C 1
ATOM 599 O O . ILE A 1 76 ? 11.672 17.625 0.76 1 98 76 ILE A O 1
ATOM 603 N N . ASN A 1 77 ? 12.336 19.766 0.749 1 97.88 77 ASN A N 1
ATOM 604 C CA . ASN A 1 77 ? 12.984 19.75 2.059 1 97.88 77 ASN A CA 1
ATOM 605 C C . ASN A 1 77 ? 12.023 20.188 3.162 1 97.88 77 ASN A C 1
ATOM 607 O O . ASN A 1 77 ? 11.641 21.344 3.232 1 97.88 77 ASN A O 1
ATOM 611 N N . PHE A 1 78 ? 11.711 19.297 4.098 1 98.38 78 PHE A N 1
ATOM 612 C CA . PHE A 1 78 ? 10.711 19.562 5.121 1 98.38 78 PHE A CA 1
ATOM 613 C C . PHE A 1 78 ? 11.375 19.969 6.434 1 98.38 78 PHE A C 1
ATOM 615 O O . PHE A 1 78 ? 10.719 20.031 7.473 1 98.38 78 PHE A O 1
ATOM 622 N N . GLU A 1 79 ? 12.664 20.188 6.371 1 97.31 79 GLU A N 1
ATOM 623 C CA . GLU A 1 79 ? 13.359 20.609 7.586 1 97.31 79 GLU A CA 1
ATOM 624 C C . GLU A 1 79 ? 12.711 21.844 8.188 1 97.31 79 GLU A C 1
ATOM 626 O O . GLU A 1 79 ? 12.508 22.844 7.5 1 97.31 79 GLU A O 1
ATOM 631 N N . GLY A 1 80 ? 12.352 21.703 9.461 1 94.94 80 GLY A N 1
ATOM 632 C CA . GLY A 1 80 ? 11.766 22.828 10.18 1 94.94 80 GLY A CA 1
ATOM 633 C C . GLY A 1 80 ? 10.273 22.953 9.977 1 94.94 80 GLY A C 1
ATOM 634 O O . GLY A 1 80 ? 9.633 23.828 10.562 1 94.94 80 GLY A O 1
ATOM 635 N N . LYS A 1 81 ? 9.695 22.109 9.188 1 97.06 81 LYS A N 1
ATOM 636 C CA . LYS A 1 81 ? 8.258 22.188 8.938 1 97.06 81 LYS A CA 1
ATOM 637 C C . LYS A 1 81 ? 7.484 21.281 9.883 1 97.06 81 LYS A C 1
ATOM 639 O O . LYS A 1 81 ? 7.918 20.156 10.164 1 97.06 81 LYS A O 1
ATOM 644 N N . LEU A 1 82 ? 6.383 21.766 10.422 1 97.44 82 LEU A N 1
ATOM 645 C CA . LEU A 1 82 ? 5.418 20.984 11.188 1 97.44 82 LEU A CA 1
ATOM 646 C C . LEU A 1 82 ? 4.312 20.453 10.281 1 97.44 82 LEU A C 1
ATOM 648 O O . LEU A 1 82 ? 3.664 21.219 9.57 1 97.44 82 LEU A O 1
ATOM 652 N N . VAL A 1 83 ? 4.168 19.172 10.344 1 98.5 83 VAL A N 1
ATOM 653 C CA . VAL A 1 83 ? 3.203 18.578 9.43 1 98.5 83 VAL A CA 1
ATOM 654 C C . VAL A 1 83 ? 2.205 17.734 10.211 1 98.5 83 VAL A C 1
ATOM 656 O O . VAL A 1 83 ? 2.598 16.922 11.07 1 98.5 83 VAL A O 1
ATOM 659 N N . ALA A 1 84 ? 0.952 17.922 10.008 1 98.75 84 ALA A N 1
ATOM 660 C CA . ALA A 1 84 ? -0.111 17.047 10.484 1 98.75 84 ALA A CA 1
ATOM 661 C C . ALA A 1 84 ? -0.812 16.359 9.32 1 98.75 84 ALA A C 1
ATOM 663 O O . ALA A 1 84 ? -1.003 16.953 8.258 1 98.75 84 ALA A O 1
ATOM 664 N N . LEU A 1 85 ? -1.173 15.102 9.57 1 98.88 85 LEU A N 1
ATOM 665 C CA . LEU A 1 85 ? -1.786 14.312 8.508 1 98.88 85 LEU A CA 1
ATOM 666 C C . LEU A 1 85 ? -3.24 13.984 8.844 1 98.88 85 LEU A C 1
ATOM 668 O O . LEU A 1 85 ? -3.6 13.859 10.016 1 98.88 85 LEU A O 1
ATOM 672 N N . PHE A 1 86 ? -4.047 13.906 7.812 1 98.94 86 PHE A N 1
ATOM 673 C CA . PHE A 1 86 ? -5.395 13.367 7.945 1 98.94 86 PHE A CA 1
ATOM 674 C C . PHE A 1 86 ? -5.797 12.594 6.695 1 98.94 86 PHE A C 1
ATOM 676 O O . PHE A 1 86 ? -5.27 12.844 5.609 1 98.94 86 PHE A O 1
ATOM 683 N N . GLY A 1 87 ? -6.594 11.648 6.922 1 98.38 87 GLY A N 1
ATOM 684 C CA . GLY A 1 87 ? -6.969 10.805 5.805 1 98.38 87 GLY A CA 1
ATOM 685 C C . GLY A 1 87 ? -8.281 10.07 6.023 1 98.38 87 GLY A C 1
ATOM 686 O O . GLY A 1 87 ? -8.727 9.922 7.16 1 98.38 87 GLY A O 1
ATOM 687 N N . CYS A 1 88 ? -8.875 9.688 4.922 1 98.25 88 CYS A N 1
ATOM 688 C CA . CYS A 1 88 ? -10.109 8.914 4.938 1 98.25 88 CYS A CA 1
ATOM 689 C C . CYS A 1 88 ? -9.859 7.465 4.535 1 98.25 88 CYS A C 1
ATOM 691 O O . CYS A 1 88 ? -9.016 7.191 3.68 1 98.25 88 CYS A O 1
ATOM 693 N N . GLY A 1 89 ? -10.523 6.57 5.172 1 97.69 89 GLY A N 1
ATOM 694 C CA . GLY A 1 89 ? -10.484 5.156 4.836 1 97.69 89 GLY A CA 1
ATOM 695 C C . GLY A 1 89 ? -11.766 4.426 5.191 1 97.69 89 GLY A C 1
ATOM 696 O O . GLY A 1 89 ? -12.742 5.043 5.625 1 97.69 89 GLY A O 1
ATOM 697 N N . ASP A 1 90 ? -11.812 3.16 4.949 1 96.94 90 ASP A N 1
ATOM 698 C CA . ASP A 1 90 ? -12.914 2.26 5.289 1 96.94 90 ASP A CA 1
ATOM 699 C C . ASP A 1 90 ? -12.43 1.114 6.176 1 96.94 90 ASP A C 1
ATOM 701 O O . ASP A 1 90 ? -11.773 0.185 5.695 1 96.94 90 ASP A O 1
ATOM 705 N N . GLN A 1 91 ? -12.828 1.145 7.418 1 96.75 91 GLN A N 1
ATOM 706 C CA . GLN A 1 91 ? -12.281 0.223 8.406 1 96.75 91 GLN A CA 1
ATOM 707 C C . GLN A 1 91 ? -12.93 -1.153 8.297 1 96.75 91 GLN A C 1
ATOM 709 O O . GLN A 1 91 ? -12.414 -2.135 8.836 1 96.75 91 GLN A O 1
ATOM 714 N N . GLU A 1 92 ? -14.031 -1.229 7.598 1 94.25 92 GLU A N 1
ATOM 715 C CA . GLU A 1 92 ? -14.734 -2.506 7.484 1 94.25 92 GLU A CA 1
ATOM 716 C C . GLU A 1 92 ? -14.383 -3.213 6.18 1 94.25 92 GLU A C 1
ATOM 718 O O . GLU A 1 92 ? -13.719 -4.25 6.188 1 94.25 92 GLU A O 1
ATOM 723 N N . ASP A 1 93 ? -14.648 -2.584 5.055 1 91.88 93 ASP A N 1
ATOM 724 C CA . ASP A 1 93 ? -14.461 -3.221 3.754 1 91.88 93 ASP A CA 1
ATOM 725 C C . ASP A 1 93 ? -12.977 -3.301 3.393 1 91.88 93 ASP A C 1
ATOM 727 O O . ASP A 1 93 ? -12.578 -4.137 2.58 1 91.88 93 ASP A O 1
ATOM 731 N N . TYR A 1 94 ? -12.188 -2.525 3.998 1 93.44 94 TYR A N 1
ATOM 732 C CA . TYR A 1 94 ? -10.75 -2.473 3.73 1 93.44 94 TYR A CA 1
ATOM 733 C C . TYR A 1 94 ? -9.953 -2.43 5.027 1 93.44 94 TYR A C 1
ATOM 735 O O . TYR A 1 94 ? -9.062 -1.594 5.188 1 93.44 94 TYR A O 1
ATOM 743 N N . ALA A 1 95 ? -10.234 -3.369 5.879 1 93.94 95 ALA A N 1
ATOM 744 C CA . ALA A 1 95 ? -9.742 -3.418 7.254 1 93.94 95 ALA A CA 1
ATOM 745 C C . ALA A 1 95 ? -8.227 -3.602 7.293 1 93.94 95 ALA A C 1
ATOM 747 O O . ALA A 1 95 ? -7.578 -3.229 8.273 1 93.94 95 ALA A O 1
ATOM 748 N N . GLU A 1 96 ? -7.633 -4.078 6.223 1 92.56 96 GLU A N 1
ATOM 749 C CA . GLU A 1 96 ? -6.199 -4.355 6.199 1 92.56 96 GLU A CA 1
ATOM 750 C C . GLU A 1 96 ? -5.422 -3.189 5.598 1 92.56 96 GLU A C 1
ATOM 752 O O . GLU A 1 96 ? -4.188 -3.201 5.586 1 92.56 96 GLU A O 1
ATOM 757 N N . TYR A 1 97 ? -6.18 -2.227 5.066 1 94.44 97 TYR A N 1
ATOM 758 C CA . TYR A 1 97 ? -5.559 -1.107 4.367 1 94.44 97 TYR A CA 1
ATOM 759 C C . TYR A 1 97 ? -6.074 0.224 4.898 1 94.44 97 TYR A C 1
ATOM 761 O O . TYR A 1 97 ? -6.055 1.233 4.191 1 94.44 97 TYR A O 1
ATOM 769 N N . PHE A 1 98 ? -6.594 0.174 6.254 1 97.19 98 PHE A N 1
ATOM 770 C CA . PHE A 1 98 ? -7.27 1.346 6.797 1 97.19 98 PHE A CA 1
ATOM 771 C C . PHE A 1 98 ? -6.305 2.518 6.93 1 97.19 98 PHE A C 1
ATOM 773 O O . PHE A 1 98 ? -5.355 2.461 7.715 1 97.19 98 PHE A O 1
ATOM 780 N N . CYS A 1 99 ? -6.492 3.592 6.105 1 98 99 CYS A N 1
ATOM 781 C CA . CYS A 1 99 ? -5.746 4.844 6.109 1 98 99 CYS A CA 1
ATOM 782 C C . CYS A 1 99 ? -4.266 4.598 5.844 1 98 99 CYS A C 1
ATOM 784 O O . CYS A 1 99 ? -3.406 5.285 6.402 1 98 99 CYS A O 1
ATOM 786 N N . ASP A 1 100 ? -3.939 3.656 4.918 1 96.56 100 ASP A N 1
ATOM 787 C CA . ASP A 1 100 ? -2.568 3.305 4.559 1 96.56 100 ASP A CA 1
ATOM 788 C C . ASP A 1 100 ? -1.843 4.492 3.93 1 96.56 100 ASP A C 1
ATOM 790 O O . ASP A 1 100 ? -0.639 4.664 4.129 1 96.56 100 ASP A O 1
ATOM 794 N N . ALA A 1 101 ? -2.576 5.25 3.23 1 96.5 101 ALA A N 1
ATOM 795 C CA . ALA A 1 101 ? -1.976 6.328 2.449 1 96.5 101 ALA A CA 1
ATOM 796 C C . ALA A 1 101 ? -1.315 7.363 3.357 1 96.5 101 ALA A C 1
ATOM 798 O O . ALA A 1 101 ? -0.339 8.008 2.967 1 96.5 101 ALA A O 1
ATOM 799 N N . MET A 1 102 ? -1.801 7.523 4.59 1 97.94 102 MET A N 1
ATOM 800 C CA . MET A 1 102 ? -1.144 8.422 5.535 1 97.94 102 MET A CA 1
ATOM 801 C C . MET A 1 102 ? 0.278 7.953 5.832 1 97.94 102 MET A C 1
ATOM 803 O O . MET A 1 102 ? 1.191 8.766 5.953 1 97.94 102 MET A O 1
ATOM 807 N N . GLY A 1 103 ? 0.421 6.66 5.934 1 96.81 103 GLY A N 1
ATOM 808 C CA . GLY A 1 103 ? 1.746 6.098 6.137 1 96.81 103 GLY A CA 1
ATOM 809 C C . GLY A 1 103 ? 2.695 6.371 4.984 1 96.81 103 GLY A C 1
ATOM 810 O O . GLY A 1 103 ? 3.887 6.609 5.199 1 96.81 103 GLY A O 1
ATOM 811 N N . THR A 1 104 ? 2.168 6.34 3.832 1 95.69 104 THR A N 1
ATOM 812 C CA . THR A 1 104 ? 2.977 6.625 2.652 1 95.69 104 THR A CA 1
ATOM 813 C C . THR A 1 104 ? 3.531 8.047 2.709 1 95.69 104 THR A C 1
ATOM 815 O O . THR A 1 104 ? 4.719 8.266 2.453 1 95.69 104 THR A O 1
ATOM 818 N N . ILE A 1 105 ? 2.676 8.969 3.061 1 97.88 105 ILE A N 1
ATOM 819 C CA . ILE A 1 105 ? 3.146 10.344 3.184 1 97.88 105 ILE A CA 1
ATOM 820 C C . ILE A 1 105 ? 4.23 10.422 4.254 1 97.88 105 ILE A C 1
ATOM 822 O O . ILE A 1 105 ? 5.281 11.031 4.039 1 97.88 105 ILE A O 1
ATOM 826 N N . ARG A 1 106 ? 4.004 9.828 5.383 1 97.81 106 ARG A N 1
ATOM 827 C CA . ARG A 1 106 ? 4.984 9.828 6.465 1 97.81 106 ARG A CA 1
ATOM 828 C C . ARG A 1 106 ? 6.336 9.312 5.98 1 97.81 106 ARG A C 1
ATOM 830 O O . ARG A 1 106 ? 7.371 9.93 6.246 1 97.81 106 ARG A O 1
ATOM 837 N N . ASP A 1 107 ? 6.305 8.273 5.227 1 95.69 107 ASP A N 1
ATOM 838 C CA . ASP A 1 107 ? 7.535 7.637 4.762 1 95.69 107 ASP A CA 1
ATOM 839 C C . ASP A 1 107 ? 8.297 8.547 3.807 1 95.69 107 ASP A C 1
ATOM 841 O O . ASP A 1 107 ? 9.523 8.438 3.684 1 95.69 107 ASP A O 1
ATOM 845 N N . ILE A 1 108 ? 7.574 9.383 3.188 1 96 108 ILE A N 1
ATOM 846 C CA . ILE A 1 108 ? 8.203 10.289 2.236 1 96 108 ILE A CA 1
ATOM 847 C C . ILE A 1 108 ? 8.766 11.5 2.975 1 96 108 ILE A C 1
ATOM 849 O O . ILE A 1 108 ? 9.914 11.891 2.76 1 96 108 ILE A O 1
ATOM 853 N N . ILE A 1 109 ? 8.031 12.039 3.93 1 98.06 109 ILE A N 1
ATOM 854 C CA . ILE A 1 109 ? 8.375 13.375 4.398 1 98.06 109 ILE A CA 1
ATOM 855 C C . ILE A 1 109 ? 9.234 13.273 5.66 1 98.06 109 ILE A C 1
ATOM 857 O O . ILE A 1 109 ? 10.039 14.164 5.941 1 98.06 109 ILE A O 1
ATOM 861 N N . GLU A 1 110 ? 9.062 12.227 6.379 1 97.19 110 GLU A N 1
ATOM 862 C CA . GLU A 1 110 ? 9.797 12.102 7.637 1 97.19 110 GLU A CA 1
ATOM 863 C C . GLU A 1 110 ? 11.305 12.055 7.395 1 97.19 110 GLU A C 1
ATOM 865 O O . GLU A 1 110 ? 12.062 12.797 8.031 1 97.19 110 GLU A O 1
ATOM 870 N N . PRO A 1 111 ? 11.797 11.211 6.477 1 95.56 111 PRO A N 1
ATOM 871 C CA . PRO A 1 111 ? 13.242 11.203 6.203 1 95.56 111 PRO A CA 1
ATOM 872 C C . PRO A 1 111 ? 13.742 12.531 5.645 1 95.56 111 PRO A C 1
ATOM 874 O O . PRO A 1 111 ? 14.953 12.75 5.559 1 95.56 111 PRO A O 1
ATOM 877 N N . ARG A 1 112 ? 12.867 13.406 5.324 1 97.12 112 ARG A N 1
ATOM 878 C CA . ARG A 1 112 ? 13.242 14.688 4.727 1 97.12 112 ARG A CA 1
ATOM 879 C C . ARG A 1 112 ? 13.094 15.82 5.734 1 97.12 112 ARG A C 1
ATOM 881 O O . ARG A 1 112 ? 13.039 17 5.352 1 97.12 112 ARG A O 1
ATOM 888 N N . GLY A 1 113 ? 12.906 15.484 6.938 1 98 113 GLY A N 1
ATOM 889 C CA . GLY A 1 113 ? 13.055 16.453 8.008 1 98 113 GLY A CA 1
ATOM 890 C C . GLY A 1 113 ? 11.734 16.891 8.609 1 98 113 GLY A C 1
ATOM 891 O O . GLY A 1 113 ? 11.703 17.656 9.57 1 98 113 GLY A O 1
ATOM 892 N N . ALA A 1 114 ? 10.633 16.375 8.156 1 98.25 114 ALA A N 1
ATOM 893 C CA . ALA A 1 114 ? 9.328 16.797 8.648 1 98.25 114 ALA A CA 1
ATOM 894 C C . ALA A 1 114 ? 9.125 16.375 10.102 1 98.25 114 ALA A C 1
ATOM 896 O O . ALA A 1 114 ? 9.508 15.273 10.484 1 98.25 114 ALA A O 1
ATOM 897 N N . ILE A 1 115 ? 8.594 17.281 10.852 1 97.56 115 ILE A N 1
ATOM 898 C CA . ILE A 1 115 ? 8.117 16.938 12.188 1 97.56 115 ILE A CA 1
ATOM 899 C C . ILE A 1 115 ? 6.617 16.672 12.148 1 97.56 115 ILE A C 1
ATOM 901 O O . ILE A 1 115 ? 5.816 17.594 11.945 1 97.56 115 ILE A O 1
ATOM 905 N N . ILE A 1 116 ? 6.277 15.461 12.422 1 98.25 116 ILE A N 1
ATOM 906 C CA . ILE A 1 116 ? 4.875 15.078 12.305 1 98.25 116 ILE A CA 1
ATOM 907 C C . ILE A 1 116 ? 4.195 15.172 13.664 1 98.25 116 ILE A C 1
ATOM 909 O O . ILE A 1 116 ? 4.703 14.641 14.656 1 98.25 116 ILE A O 1
ATOM 913 N N . VAL A 1 117 ? 3.076 15.859 13.703 1 97.88 117 VAL A N 1
ATOM 914 C CA . VAL A 1 117 ? 2.299 16.031 14.922 1 97.88 117 VAL A CA 1
ATOM 915 C C . VAL A 1 117 ? 0.856 15.602 14.688 1 97.88 117 VAL A C 1
ATOM 917 O O . VAL A 1 117 ? 0.471 15.289 13.555 1 97.88 117 VAL A O 1
ATOM 920 N N . GLY A 1 118 ? 0.149 15.547 15.719 1 98.38 118 GLY A N 1
ATOM 921 C CA . GLY A 1 118 ? -1.274 15.273 15.602 1 98.38 118 GLY A CA 1
ATOM 922 C C . GLY A 1 118 ? -1.599 13.789 15.57 1 98.38 118 GLY A C 1
ATOM 923 O O . GLY A 1 118 ? -2.598 13.383 14.977 1 98.38 118 GLY A O 1
ATOM 924 N N . HIS A 1 119 ? -0.765 12.977 16.188 1 98.75 119 HIS A N 1
ATOM 925 C CA . HIS A 1 119 ? -1.092 11.555 16.281 1 98.75 119 HIS A CA 1
ATOM 926 C C . HIS A 1 119 ? -2.459 11.352 16.922 1 98.75 119 HIS A C 1
ATOM 928 O O . HIS A 1 119 ? -2.803 12.023 17.891 1 98.75 119 HIS A O 1
ATOM 934 N N . TRP A 1 120 ? -3.188 10.422 16.344 1 98.75 120 TRP A N 1
ATOM 935 C CA . TRP A 1 120 ? -4.594 10.258 16.703 1 98.75 120 TRP A CA 1
ATOM 936 C C . TRP A 1 120 ? -4.844 8.859 17.281 1 98.75 120 TRP A C 1
ATOM 938 O O . TRP A 1 120 ? -4.32 7.871 16.75 1 98.75 120 TRP A O 1
ATOM 948 N N . PRO A 1 121 ? -5.656 8.75 18.328 1 98.69 121 PRO A N 1
ATOM 949 C CA . PRO A 1 121 ? -5.883 7.441 18.953 1 98.69 121 PRO A CA 1
ATOM 950 C C . PRO A 1 121 ? -6.609 6.465 18.016 1 98.69 121 PRO A C 1
ATOM 952 O O . PRO A 1 121 ? -7.492 6.871 17.266 1 98.69 121 PRO A O 1
ATOM 955 N N . THR A 1 122 ? -6.254 5.207 18.203 1 98.56 122 THR A N 1
ATOM 956 C CA . THR A 1 122 ? -6.922 4.168 17.438 1 98.56 122 THR A CA 1
ATOM 957 C C . THR A 1 122 ? -8.203 3.713 18.125 1 98.56 122 THR A C 1
ATOM 959 O O . THR A 1 122 ? -8.984 2.947 17.562 1 98.56 122 THR A O 1
ATOM 962 N N . GLU A 1 123 ? -8.367 4.195 19.328 1 98.06 123 GLU A N 1
ATOM 963 C CA . GLU A 1 123 ? -9.578 3.846 20.062 1 98.06 123 GLU A CA 1
ATOM 964 C C . GLU A 1 123 ? -10.828 4.234 19.297 1 98.06 123 GLU A C 1
ATOM 966 O O . GLU A 1 123 ? -10.891 5.324 18.719 1 98.06 123 GLU A O 1
ATOM 971 N N . GLY A 1 124 ? -11.789 3.312 19.219 1 97.56 124 GLY A N 1
ATOM 972 C CA . GLY A 1 124 ? -13.047 3.596 18.547 1 97.56 124 GLY A CA 1
ATOM 973 C C . GLY A 1 124 ? -13.07 3.148 17.094 1 97.56 124 GLY A C 1
ATOM 974 O O . GLY A 1 124 ? -14.078 3.303 16.406 1 97.56 124 GLY A O 1
ATOM 975 N N . TYR A 1 125 ? -11.961 2.619 16.656 1 98.25 125 TYR A N 1
ATOM 976 C CA . TYR A 1 125 ? -11.875 2.078 15.297 1 98.25 125 TYR A CA 1
ATOM 977 C C . TYR A 1 125 ? -11.789 0.557 15.328 1 98.25 125 TYR A C 1
ATOM 979 O O . TYR A 1 125 ? -11.305 -0.026 16.297 1 98.25 125 TYR A O 1
ATOM 987 N N . HIS A 1 126 ? -12.305 -0.03 14.258 1 96.81 126 HIS A N 1
ATOM 988 C CA . HIS A 1 126 ? -12.164 -1.469 14.062 1 96.81 126 HIS A CA 1
ATOM 989 C C . HIS A 1 126 ? -11.547 -1.784 12.703 1 96.81 126 HIS A C 1
ATOM 991 O O . HIS A 1 126 ? -12.219 -1.684 11.672 1 96.81 126 HIS A O 1
ATOM 997 N N . PHE A 1 127 ? -10.266 -2.186 12.75 1 97.19 127 PHE A N 1
ATOM 998 C CA . PHE A 1 127 ? -9.516 -2.539 11.547 1 97.19 127 PHE A CA 1
ATOM 999 C C . PHE A 1 127 ? -8.516 -3.648 11.852 1 97.19 127 PHE A C 1
ATOM 1001 O O . PHE A 1 127 ? -8.312 -4.016 13.008 1 97.19 127 PHE A O 1
ATOM 1008 N N . GLU A 1 128 ? -7.914 -4.219 10.789 1 94 128 GLU A N 1
ATOM 1009 C CA . GLU A 1 128 ? -6.984 -5.332 10.961 1 94 128 GLU A CA 1
ATOM 1010 C C . GLU A 1 128 ? -5.535 -4.859 10.867 1 94 128 GLU A C 1
ATOM 1012 O O . GLU A 1 128 ? -4.676 -5.332 11.617 1 94 128 GLU A O 1
ATOM 1017 N N . ALA A 1 129 ? -5.254 -4.004 9.969 1 92.56 129 ALA A N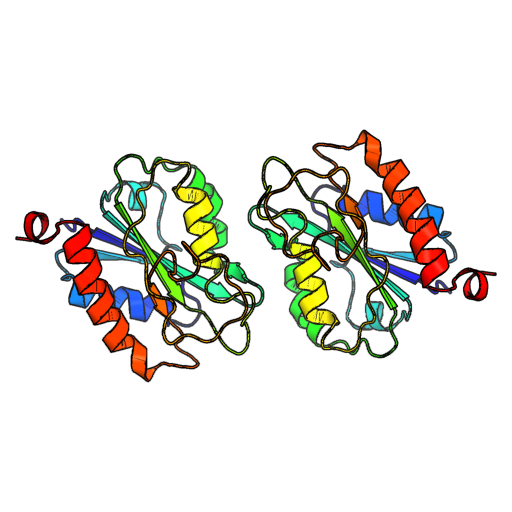 1
ATOM 1018 C CA . ALA A 1 129 ? -3.908 -3.465 9.789 1 92.56 129 ALA A CA 1
ATOM 1019 C C . ALA A 1 129 ? -3.949 -2.074 9.164 1 92.56 129 ALA A C 1
ATOM 1021 O O . ALA A 1 129 ? -4.941 -1.701 8.531 1 92.56 129 ALA A O 1
ATOM 1022 N N . SER A 1 130 ? -2.902 -1.343 9.359 1 95.69 130 SER A N 1
ATOM 1023 C CA . SER A 1 130 ? -2.762 -0.01 8.781 1 95.69 130 SER A CA 1
ATOM 1024 C C . SER A 1 130 ? -1.301 0.42 8.734 1 95.69 130 SER A C 1
ATOM 1026 O O . SER A 1 130 ? -0.574 0.29 9.719 1 95.69 130 SER A O 1
ATOM 1028 N N . LYS A 1 131 ? -0.904 0.984 7.562 1 94.12 131 LYS A N 1
ATOM 1029 C CA . LYS A 1 131 ? 0.415 1.603 7.457 1 94.12 131 LYS A CA 1
ATOM 1030 C C . LYS A 1 131 ? 0.403 3.02 8.023 1 94.12 131 LYS A C 1
ATOM 1032 O O . LYS A 1 131 ? 1.455 3.646 8.164 1 94.12 131 LYS A O 1
ATOM 1037 N N . GLY A 1 132 ? -0.783 3.467 8.406 1 96.81 132 GLY A N 1
ATOM 1038 C CA . GLY A 1 132 ? -0.937 4.816 8.93 1 96.81 132 GLY A CA 1
ATOM 1039 C C . GLY A 1 132 ? -0.781 4.891 10.438 1 96.81 132 GLY A C 1
ATOM 1040 O O . GLY A 1 132 ? -1.059 5.93 11.039 1 96.81 132 GLY A O 1
ATOM 1041 N N . LEU A 1 133 ? -0.314 3.832 11.016 1 97.44 133 LEU A N 1
ATOM 1042 C CA . LEU A 1 133 ? -0.127 3.809 12.461 1 97.44 133 LEU A CA 1
ATOM 1043 C C . LEU A 1 133 ? 1.218 4.414 12.852 1 97.44 133 LEU A C 1
ATOM 1045 O O . LEU A 1 133 ? 2.227 4.176 12.18 1 97.44 133 LEU A O 1
ATOM 1049 N N . ALA A 1 134 ? 1.195 5.23 13.898 1 97.31 134 ALA A N 1
ATOM 1050 C CA . ALA A 1 134 ? 2.434 5.703 14.516 1 97.31 134 ALA A CA 1
ATOM 1051 C C . ALA A 1 134 ? 2.971 4.691 15.523 1 97.31 134 ALA A C 1
ATOM 1053 O O . ALA A 1 134 ? 4.188 4.543 15.672 1 97.31 134 ALA A O 1
ATOM 1054 N N . ASP A 1 135 ? 2.109 4.098 16.188 1 96.88 135 ASP A N 1
ATOM 1055 C CA . ASP A 1 135 ? 2.328 3.01 17.141 1 96.88 135 ASP A CA 1
ATOM 1056 C C . ASP A 1 135 ? 1.068 2.162 17.297 1 96.88 135 ASP A C 1
ATOM 1058 O O . ASP A 1 135 ? 0.106 2.318 16.547 1 96.88 135 ASP A O 1
ATOM 1062 N N . ASP A 1 136 ? 1.054 1.296 18.266 1 94.81 136 ASP A N 1
ATOM 1063 C CA . ASP A 1 136 ? -0.046 0.344 18.391 1 94.81 136 ASP A CA 1
ATOM 1064 C C . ASP A 1 136 ? -1.348 1.053 18.75 1 94.81 136 ASP A C 1
ATOM 1066 O O . ASP A 1 136 ? -2.436 0.528 18.516 1 94.81 136 ASP A O 1
ATOM 1070 N N . ASN A 1 137 ? -1.219 2.26 19.281 1 98.06 137 ASN A N 1
ATOM 1071 C CA . ASN A 1 137 ? -2.412 2.883 19.844 1 98.06 137 ASN A CA 1
ATOM 1072 C C . ASN A 1 137 ? -2.717 4.219 19.172 1 98.06 137 ASN A C 1
ATOM 1074 O O . ASN A 1 137 ? -3.662 4.91 19.562 1 98.06 137 ASN A O 1
ATOM 1078 N N . HIS A 1 138 ? -1.916 4.555 18.141 1 98.69 138 HIS A N 1
ATOM 1079 C CA . HIS A 1 138 ? -2.135 5.848 17.5 1 98.69 138 HIS A CA 1
ATOM 1080 C C . HIS A 1 138 ? -1.926 5.758 15.992 1 98.69 138 HIS A C 1
ATOM 1082 O O . HIS A 1 138 ? -1.011 5.074 15.531 1 98.69 138 HIS A O 1
ATOM 1088 N N . PHE A 1 139 ? -2.785 6.453 15.32 1 98.81 139 PHE A N 1
ATOM 1089 C CA . PHE A 1 139 ? -2.516 6.789 13.93 1 98.81 139 PHE A CA 1
ATOM 1090 C C . PHE A 1 139 ? -1.517 7.934 13.828 1 98.81 139 PHE A C 1
ATOM 1092 O O . PHE A 1 139 ? -1.371 8.719 14.766 1 98.81 139 PHE A O 1
ATOM 1099 N N . ILE A 1 140 ? -0.882 8.078 12.734 1 98.62 140 ILE A N 1
ATOM 1100 C CA . ILE A 1 140 ? 0.103 9.125 12.492 1 98.62 140 ILE A CA 1
ATOM 1101 C C . ILE A 1 140 ? -0.607 10.461 12.281 1 98.62 140 ILE A C 1
ATOM 1103 O O . ILE A 1 140 ? 0.025 11.516 12.312 1 98.62 140 ILE A O 1
ATOM 1107 N N . GLY A 1 141 ? -1.912 10.5 12.109 1 98.75 141 GLY A N 1
ATOM 1108 C CA . GLY A 1 141 ? -2.779 11.656 11.93 1 98.75 141 GLY A CA 1
ATOM 1109 C C . GLY A 1 141 ? -4.25 11.328 12.086 1 98.75 141 GLY A C 1
ATOM 1110 O O . GLY A 1 141 ? -4.605 10.203 12.445 1 98.75 141 GLY A O 1
ATOM 1111 N N . LEU A 1 142 ? -5.098 12.227 11.836 1 98.88 142 LEU A N 1
ATOM 1112 C CA . LEU A 1 142 ? -6.539 12.07 11.992 1 98.88 142 LEU A CA 1
ATOM 1113 C C . LEU A 1 142 ? -7.094 11.078 10.984 1 98.88 142 LEU A C 1
ATOM 1115 O O . LEU A 1 142 ? -6.973 11.281 9.773 1 98.88 142 LEU A O 1
ATOM 1119 N N . ALA A 1 143 ? -7.645 10.047 11.5 1 98.81 143 ALA A N 1
ATOM 1120 C CA . ALA A 1 143 ? -8.297 9.039 10.664 1 98.81 143 ALA A CA 1
ATOM 1121 C C . ALA A 1 143 ? -9.812 9.227 10.664 1 98.81 143 ALA A C 1
ATOM 1123 O O . ALA A 1 143 ? -10.43 9.359 11.727 1 98.81 143 ALA A O 1
ATOM 1124 N N . ILE A 1 144 ? -10.383 9.258 9.461 1 98.69 144 ILE A N 1
ATOM 1125 C CA . ILE A 1 144 ? -11.82 9.445 9.32 1 98.69 144 ILE A CA 1
ATOM 1126 C C . ILE A 1 144 ? -12.406 8.32 8.461 1 98.69 144 ILE A C 1
ATOM 1128 O O . ILE A 1 144 ? -11.828 7.945 7.441 1 98.69 144 ILE A O 1
ATOM 1132 N N . ASP A 1 145 ? -13.477 7.754 8.906 1 98.5 145 ASP A N 1
ATOM 1133 C CA . ASP A 1 145 ? -14.258 6.801 8.133 1 98.5 145 ASP A CA 1
ATOM 1134 C C . ASP A 1 145 ? -15.664 7.336 7.867 1 98.5 145 ASP A C 1
ATOM 1136 O O . ASP A 1 145 ? -16.594 7.082 8.641 1 98.5 145 ASP A O 1
ATOM 1140 N N . GLU A 1 146 ? -15.812 7.98 6.703 1 96.94 146 GLU A N 1
ATOM 1141 C CA . GLU A 1 146 ? -17.078 8.617 6.355 1 96.94 146 GLU A CA 1
ATOM 1142 C C . GLU A 1 146 ? -18.125 7.59 5.949 1 96.94 146 GLU A C 1
ATOM 1144 O O . GLU A 1 146 ? -19.328 7.879 5.953 1 96.94 146 GLU A O 1
ATOM 1149 N N . ASP A 1 147 ? -17.734 6.406 5.684 1 95.69 147 ASP A N 1
ATOM 1150 C CA . ASP A 1 147 ? -18.672 5.367 5.242 1 95.69 147 ASP A CA 1
ATOM 1151 C C . ASP A 1 147 ? -19.297 4.656 6.438 1 95.69 147 ASP A C 1
ATOM 1153 O O . ASP A 1 147 ? -20.484 4.324 6.41 1 95.69 147 ASP A O 1
ATOM 1157 N N . ARG A 1 148 ? -18.5 4.473 7.531 1 96.94 148 ARG A N 1
ATOM 1158 C CA . ARG A 1 148 ? -18.953 3.621 8.625 1 96.94 148 ARG A CA 1
ATOM 1159 C C . ARG A 1 148 ? -19.281 4.449 9.867 1 96.94 148 ARG A C 1
ATOM 1161 O O . ARG A 1 148 ? -20.109 4.047 10.68 1 96.94 148 ARG A O 1
ATOM 1168 N N . GLN A 1 149 ? -18.578 5.539 9.969 1 97.94 149 GLN A N 1
ATOM 1169 C CA . GLN A 1 149 ? -18.766 6.34 11.172 1 97.94 149 GLN A CA 1
ATOM 1170 C C . GLN A 1 149 ? -18.922 7.82 10.836 1 97.94 149 GLN A C 1
ATOM 1172 O O . GLN A 1 149 ? -18.266 8.672 11.422 1 97.94 149 GLN A O 1
ATOM 1177 N N . PRO A 1 150 ? -19.844 8.156 9.891 1 97.38 150 PRO A N 1
ATOM 1178 C CA . PRO A 1 150 ? -20 9.57 9.523 1 97.38 150 PRO A CA 1
ATOM 1179 C C . PRO A 1 150 ? -20.422 10.445 10.695 1 97.38 150 PRO A C 1
ATOM 1181 O O . PRO A 1 150 ? -20.094 11.633 10.742 1 97.38 150 PRO A O 1
ATOM 1184 N N . GLU A 1 151 ? -21.062 9.875 11.664 1 97.88 151 GLU A N 1
ATOM 1185 C CA . GLU A 1 151 ? -21.594 10.625 12.797 1 97.88 151 GLU A CA 1
ATOM 1186 C C . GLU A 1 151 ? -20.484 11.078 13.734 1 97.88 151 GLU A C 1
ATOM 1188 O O . GLU A 1 151 ? -20.688 11.969 14.562 1 97.88 151 GLU A O 1
ATOM 1193 N N . LEU A 1 152 ? -19.297 10.508 13.586 1 98.31 152 LEU A N 1
ATOM 1194 C CA . LEU A 1 152 ? -18.188 10.82 14.5 1 98.31 152 LEU A CA 1
ATOM 1195 C C . LEU A 1 152 ? -17.234 11.836 13.867 1 98.31 152 LEU A C 1
ATOM 1197 O O . LEU A 1 152 ? -16.344 12.344 14.539 1 98.31 152 LEU A O 1
ATOM 1201 N N . THR A 1 153 ? -17.484 12.195 12.641 1 98.31 153 THR A N 1
ATOM 1202 C CA . THR A 1 153 ? -16.531 13 11.891 1 98.31 153 THR A CA 1
ATOM 1203 C C . THR A 1 153 ? -16.359 14.383 12.523 1 98.31 153 THR A C 1
ATOM 1205 O O . THR A 1 153 ? -15.242 14.805 12.82 1 98.31 153 THR A O 1
ATOM 1208 N N . GLU A 1 154 ? -17.438 15.07 12.766 1 98.06 154 GLU A N 1
ATOM 1209 C CA . GLU A 1 154 ? -17.359 16.438 13.273 1 98.06 154 GLU A CA 1
ATOM 1210 C C . GLU A 1 154 ? -16.688 16.469 14.641 1 98.06 154 GLU A C 1
ATOM 1212 O O . GLU A 1 154 ? -15.82 17.297 14.891 1 98.06 154 GLU A O 1
ATOM 1217 N N . GLU A 1 155 ? -17.094 15.547 15.438 1 98.38 155 GLU A N 1
ATOM 1218 C CA . GLU A 1 155 ? -16.516 15.492 16.781 1 98.38 155 GLU A CA 1
ATOM 1219 C C . GLU A 1 155 ? -15.016 15.172 16.703 1 98.38 155 GLU A C 1
ATOM 1221 O O . GLU A 1 155 ? -14.227 15.742 17.453 1 98.38 155 GLU A O 1
ATOM 1226 N N . ARG A 1 156 ? -14.609 14.305 15.898 1 98.69 156 ARG A N 1
ATOM 1227 C CA . ARG A 1 156 ? -13.203 13.938 15.742 1 98.69 156 ARG A CA 1
ATOM 1228 C C . ARG A 1 156 ? -12.391 15.109 15.195 1 98.69 156 ARG A C 1
ATOM 1230 O O . ARG A 1 156 ? -11.281 15.375 15.672 1 98.69 156 ARG A O 1
ATOM 1237 N N . VAL A 1 157 ? -13.008 15.781 14.258 1 98.69 157 VAL A N 1
ATOM 1238 C CA . VAL A 1 157 ? -12.328 16.938 13.695 1 98.69 157 VAL A CA 1
ATOM 1239 C C . VAL A 1 157 ? -12.133 18 14.773 1 98.69 157 VAL A C 1
ATOM 1241 O O . VAL A 1 157 ? -11.031 18.547 14.93 1 98.69 157 VAL A O 1
ATOM 1244 N N . ASP A 1 158 ? -13.133 18.25 15.57 1 98.5 158 ASP A N 1
ATOM 1245 C CA . ASP A 1 158 ? -13.055 19.25 16.625 1 98.5 158 ASP A CA 1
ATOM 1246 C C . ASP A 1 158 ? -11.984 18.891 17.656 1 98.5 158 ASP A C 1
ATOM 1248 O O . ASP A 1 158 ? -11.156 19.734 18.016 1 98.5 158 ASP A O 1
ATOM 1252 N N . ALA A 1 159 ? -12.039 17.672 18.047 1 98.56 159 ALA A N 1
ATOM 1253 C CA . ALA A 1 159 ? -11.086 17.203 19.047 1 98.56 159 ALA A CA 1
ATOM 1254 C C . ALA A 1 159 ? -9.656 17.25 18.5 1 98.56 159 ALA A C 1
ATOM 1256 O O . ALA A 1 159 ? -8.727 17.641 19.219 1 98.56 159 ALA A O 1
ATOM 1257 N N . TRP A 1 160 ? -9.5 16.875 17.297 1 98.56 160 TRP A N 1
ATOM 1258 C CA . TRP A 1 160 ? -8.172 16.828 16.688 1 98.56 160 TRP A CA 1
ATOM 1259 C C . TRP A 1 160 ? -7.617 18.234 16.484 1 98.56 160 TRP A C 1
ATOM 1261 O O . TRP A 1 160 ? -6.426 18.469 16.688 1 98.56 160 TRP A O 1
ATOM 1271 N N . VAL A 1 161 ? -8.469 19.188 16.109 1 98 161 VAL A N 1
ATOM 1272 C CA . VAL A 1 161 ? -8.039 20.578 15.93 1 98 161 VAL A CA 1
ATOM 1273 C C . VAL A 1 161 ? -7.555 21.125 17.266 1 98 161 VAL A C 1
ATOM 1275 O O . VAL A 1 161 ? -6.52 21.797 17.328 1 98 161 VAL A O 1
ATOM 1278 N N . ALA A 1 162 ? -8.312 20.859 18.312 1 97.19 162 ALA A N 1
ATOM 1279 C CA . ALA A 1 162 ? -7.883 21.297 19.641 1 97.19 162 ALA A CA 1
ATOM 1280 C C . ALA A 1 162 ? -6.504 20.734 19.984 1 97.19 162 ALA A C 1
ATOM 1282 O O . ALA A 1 162 ? -5.652 21.453 20.5 1 97.19 162 ALA A O 1
ATOM 1283 N N . GLN A 1 163 ? -6.301 19.5 19.625 1 97.81 163 GLN A N 1
ATOM 1284 C CA . GLN A 1 163 ? -5.031 18.828 19.891 1 97.81 163 GLN A CA 1
ATOM 1285 C C . GLN A 1 163 ? -3.891 19.484 19.125 1 97.81 163 GLN A C 1
ATOM 1287 O O . GLN A 1 163 ? -2.854 19.812 19.703 1 97.81 163 GLN A O 1
ATOM 1292 N N . ILE A 1 164 ? -4.07 19.719 17.828 1 96.62 164 ILE A N 1
ATOM 1293 C CA . ILE A 1 164 ? -2.947 20.172 17.031 1 96.62 164 ILE A CA 1
ATOM 1294 C C . ILE A 1 164 ? -2.672 21.641 17.312 1 96.62 164 ILE A C 1
ATOM 1296 O O . ILE A 1 164 ? -1.529 22.109 17.219 1 96.62 164 ILE A O 1
ATOM 1300 N N . LYS A 1 165 ? -3.662 22.422 17.672 1 94.5 165 LYS A N 1
ATOM 1301 C CA . LYS A 1 165 ? -3.424 23.797 18.094 1 94.5 165 LYS A CA 1
ATOM 1302 C C . LYS A 1 165 ? -2.477 23.828 19.297 1 94.5 165 LYS A C 1
ATOM 1304 O O . LYS A 1 165 ? -1.588 24.688 19.359 1 94.5 165 LYS A O 1
ATOM 1309 N N . GLU A 1 166 ? -2.729 22.938 20.125 1 94.19 166 GLU A N 1
ATOM 1310 C CA . GLU A 1 166 ? -1.881 22.844 21.312 1 94.19 166 GLU A CA 1
ATOM 1311 C C . GLU A 1 166 ? -0.47 22.391 20.953 1 94.19 166 GLU A C 1
ATOM 1313 O O . GLU A 1 166 ? 0.514 22.984 21.406 1 94.19 166 GLU A O 1
ATOM 1318 N N . GLU A 1 167 ? -0.335 21.422 20.188 1 94.19 167 GLU A N 1
ATOM 1319 C CA . GLU A 1 167 ? 0.955 20.828 19.828 1 94.19 167 GLU A CA 1
ATOM 1320 C C . GLU A 1 167 ? 1.788 21.797 18.984 1 94.19 167 GLU A C 1
ATOM 1322 O O . GLU A 1 167 ? 3.018 21.797 19.078 1 94.19 167 GLU A O 1
ATOM 1327 N N . MET A 1 168 ? 1.133 22.516 18.203 1 88.62 168 MET A N 1
ATOM 1328 C CA . MET A 1 168 ? 1.837 23.422 17.297 1 88.62 168 MET A CA 1
ATOM 1329 C C . MET A 1 168 ? 1.984 24.797 17.922 1 88.62 168 MET A C 1
ATOM 1331 O O . MET A 1 168 ? 2.553 25.703 17.297 1 88.62 168 MET A O 1
ATOM 1335 N N . ASP A 1 169 ? 1.603 24.953 19.125 1 81.94 169 ASP A N 1
ATOM 1336 C CA . ASP A 1 169 ? 1.65 26.234 19.844 1 81.94 169 ASP A CA 1
ATOM 1337 C C . ASP A 1 169 ? 1.074 27.359 18.984 1 81.94 169 ASP A C 1
ATOM 1339 O O . ASP A 1 169 ? 1.706 28.406 18.812 1 81.94 169 ASP A O 1
ATOM 1343 N N . LEU A 1 170 ? -0.034 27.078 18.438 1 71.56 170 LEU A N 1
ATOM 1344 C CA . LEU A 1 170 ? -0.638 28.031 17.516 1 71.56 170 LEU A CA 1
ATOM 1345 C C . LEU A 1 170 ? -1.221 29.219 18.266 1 71.56 170 LEU A C 1
ATOM 1347 O O . LEU A 1 170 ? -1.39 30.297 17.688 1 71.56 170 LEU A O 1
ATOM 1351 N N . GLY A 1 171 ? -1.663 28.922 19.422 1 62.84 171 GLY A N 1
ATOM 1352 C CA . GLY A 1 171 ? -2.078 30.078 20.203 1 62.84 171 GLY A CA 1
ATOM 1353 C C . GLY A 1 171 ? -1.045 31.188 20.219 1 62.84 171 GLY A C 1
ATOM 1354 O O . GLY A 1 171 ? -1.393 32.375 20.109 1 62.84 171 GLY A O 1
ATOM 1355 N N . GLU A 1 172 ? 0.057 30.797 20.188 1 53.28 172 GLU A N 1
ATOM 1356 C CA . GLU A 1 172 ? 1.122 31.797 20.188 1 53.28 172 GLU A CA 1
ATOM 1357 C C . GLU A 1 172 ? 1.365 32.344 18.797 1 53.28 172 GLU A C 1
ATOM 1359 O O . GLU A 1 172 ? 1.808 33.5 18.641 1 53.28 172 GLU A O 1
ATOM 1364 N N . ILE A 1 173 ? 0.971 31.516 17.859 1 56.34 173 ILE A N 1
ATOM 1365 C CA . ILE A 1 173 ? 1.182 31.938 16.484 1 56.34 173 ILE A CA 1
ATOM 1366 C C . ILE A 1 173 ? -0.046 32.688 15.977 1 56.34 173 ILE A C 1
ATOM 1368 O O . ILE A 1 173 ? 0.082 33.688 15.273 1 56.34 173 ILE A O 1
ATOM 1372 N N . LEU A 1 174 ? -1.271 32.188 16.406 1 56.97 174 LEU A N 1
ATOM 1373 C CA . LEU A 1 174 ? -2.523 32.688 15.852 1 56.97 174 LEU A CA 1
ATOM 1374 C C . LEU A 1 174 ? -3.062 33.844 16.672 1 56.97 174 LEU A C 1
ATOM 1376 O O . LEU A 1 174 ? -3.898 34.594 16.203 1 56.97 174 LEU A O 1
ATOM 1380 N N . GLY A 1 175 ? -2.457 33.906 17.953 1 45.38 175 GLY A N 1
ATOM 1381 C CA . GLY A 1 175 ? -2.916 35.031 18.781 1 45.38 175 GLY A CA 1
ATOM 1382 C C . GLY A 1 175 ? -2.209 36.312 18.469 1 45.38 175 GLY A C 1
ATOM 1383 O O . GLY A 1 175 ? -1.122 36.312 17.891 1 45.38 175 GLY A O 1
ATOM 1384 N N . MET B 1 1 ? -2.617 -28.484 -25.156 1 70.12 1 MET B N 1
ATOM 1385 C CA . MET B 1 1 ? -2.947 -27.141 -24.703 1 70.12 1 MET B CA 1
ATOM 1386 C C . MET B 1 1 ? -2.346 -26.875 -23.328 1 70.12 1 MET B C 1
ATOM 1388 O O . MET B 1 1 ? -2.254 -27.781 -22.5 1 70.12 1 MET B O 1
ATOM 1392 N N . ALA B 1 2 ? -1.631 -25.688 -23.188 1 84.38 2 ALA B N 1
ATOM 1393 C CA . ALA B 1 2 ? -0.942 -25.453 -21.922 1 84.38 2 ALA B CA 1
ATOM 1394 C C . ALA B 1 2 ? -1.914 -25.516 -20.734 1 84.38 2 ALA B C 1
ATOM 1396 O O . ALA B 1 2 ? -3.066 -25.094 -20.859 1 84.38 2 ALA B O 1
ATOM 1397 N N . ILE B 1 3 ? -1.478 -26.156 -19.781 1 92.94 3 ILE B N 1
ATOM 1398 C CA . ILE B 1 3 ? -2.332 -26.344 -18.609 1 92.94 3 ILE B CA 1
ATOM 1399 C C . ILE B 1 3 ? -2.053 -25.234 -17.594 1 92.94 3 ILE B C 1
ATOM 1401 O O . ILE B 1 3 ? -2.861 -25 -16.688 1 92.94 3 ILE B O 1
ATOM 1405 N N . ILE B 1 4 ? -0.906 -24.594 -17.75 1 97.19 4 ILE B N 1
ATOM 1406 C CA . ILE B 1 4 ? -0.51 -23.547 -16.828 1 97.19 4 ILE B CA 1
ATOM 1407 C C . ILE B 1 4 ? -0.529 -22.188 -17.547 1 97.19 4 ILE B C 1
ATOM 1409 O O . ILE B 1 4 ? 0.044 -22.047 -18.625 1 97.19 4 ILE B O 1
ATOM 1413 N N . GLY B 1 5 ? -1.279 -21.234 -16.969 1 98.31 5 GLY B N 1
ATOM 1414 C CA . GLY B 1 5 ? -1.209 -19.859 -17.438 1 98.31 5 GLY B CA 1
ATOM 1415 C C . GLY B 1 5 ? -0.349 -18.969 -16.562 1 98.31 5 GLY B C 1
ATOM 1416 O O . GLY B 1 5 ? -0.61 -18.828 -15.367 1 98.31 5 GLY B O 1
ATOM 1417 N N . ILE B 1 6 ? 0.727 -18.406 -17.141 1 98.75 6 ILE B N 1
ATOM 1418 C CA . ILE B 1 6 ? 1.574 -17.438 -16.438 1 98.75 6 ILE B CA 1
ATOM 1419 C C . ILE B 1 6 ? 1.217 -16.016 -16.891 1 98.75 6 ILE B C 1
ATOM 1421 O O . ILE B 1 6 ? 1.357 -15.68 -18.062 1 98.75 6 ILE B O 1
ATOM 1425 N N . PHE B 1 7 ? 0.711 -15.227 -15.992 1 98.94 7 PHE B N 1
ATOM 1426 C CA . PHE B 1 7 ? 0.348 -13.852 -16.281 1 98.94 7 PHE B CA 1
ATOM 1427 C C . PHE B 1 7 ? 1.237 -12.883 -15.523 1 98.94 7 PHE B C 1
ATOM 1429 O O . PHE B 1 7 ? 1.402 -13.008 -14.305 1 98.94 7 PHE B O 1
ATOM 1436 N N . PHE B 1 8 ? 1.823 -11.867 -16.234 1 98.81 8 PHE B N 1
ATOM 1437 C CA . PHE B 1 8 ? 2.738 -10.93 -15.586 1 98.81 8 PHE B CA 1
ATOM 1438 C C . PHE B 1 8 ? 2.445 -9.5 -16.031 1 98.81 8 PHE B C 1
ATOM 1440 O O . PHE B 1 8 ? 1.85 -9.281 -17.094 1 98.81 8 PHE B O 1
ATOM 1447 N N . GLY B 1 9 ? 2.734 -8.586 -15.148 1 98.38 9 GLY B N 1
ATOM 1448 C CA . GLY B 1 9 ? 2.92 -7.188 -15.484 1 98.38 9 GLY B CA 1
ATOM 1449 C C . GLY B 1 9 ? 4.328 -6.688 -15.211 1 98.38 9 GLY B C 1
ATOM 1450 O O . GLY B 1 9 ? 4.938 -7.055 -14.203 1 98.38 9 GLY B O 1
ATOM 1451 N N . SER B 1 10 ? 4.855 -5.887 -16.219 1 97.38 10 SER B N 1
ATOM 1452 C CA . SER B 1 10 ? 6.242 -5.449 -16.078 1 97.38 10 SER B CA 1
ATOM 1453 C C . SER B 1 10 ? 6.473 -4.105 -16.75 1 97.38 10 SER B C 1
ATOM 1455 O O . SER B 1 10 ? 5.93 -3.85 -17.828 1 97.38 10 SER B O 1
ATOM 1457 N N . ASP B 1 11 ? 7.281 -3.26 -16.094 1 94.12 11 ASP B N 1
ATOM 1458 C CA . ASP B 1 11 ? 7.625 -1.974 -16.688 1 94.12 11 ASP B CA 1
ATOM 1459 C C . ASP B 1 11 ? 9.023 -2.01 -17.297 1 94.12 11 ASP B C 1
ATOM 1461 O O . ASP B 1 11 ? 9.227 -1.567 -18.438 1 94.12 11 ASP B O 1
ATOM 1465 N N . THR B 1 12 ? 9.977 -2.598 -16.516 1 94.88 12 THR B N 1
ATOM 1466 C CA . THR B 1 12 ? 11.367 -2.541 -16.953 1 94.88 12 THR B CA 1
ATOM 1467 C C . THR B 1 12 ? 11.844 -3.91 -17.422 1 94.88 12 THR B C 1
ATOM 1469 O O . THR B 1 12 ? 13.031 -4.098 -17.719 1 94.88 12 THR B O 1
ATOM 1472 N N . GLY B 1 13 ? 11.016 -4.922 -17.453 1 97.62 13 GLY B N 1
ATOM 1473 C CA . GLY B 1 13 ? 11.32 -6.195 -18.078 1 97.62 13 GLY B CA 1
ATOM 1474 C C . GLY B 1 13 ? 11.734 -7.266 -17.094 1 97.62 13 GLY B C 1
ATOM 1475 O O . GLY B 1 13 ? 11.828 -8.445 -17.438 1 97.62 13 GLY B O 1
ATOM 1476 N N . ASN B 1 14 ? 11.977 -6.953 -15.766 1 97.56 14 ASN B N 1
ATOM 1477 C CA . ASN B 1 14 ? 12.445 -7.926 -14.781 1 97.56 14 ASN B CA 1
ATOM 1478 C C . ASN B 1 14 ? 11.398 -9.016 -14.531 1 97.56 14 ASN B C 1
ATOM 1480 O O . ASN B 1 14 ? 11.719 -10.203 -14.57 1 97.56 14 ASN B O 1
ATOM 1484 N N . THR B 1 15 ? 10.234 -8.625 -14.281 1 98.5 15 THR B N 1
ATOM 1485 C CA . THR B 1 15 ? 9.172 -9.586 -14 1 98.5 15 THR B CA 1
ATOM 1486 C C . THR B 1 15 ? 8.875 -10.438 -15.234 1 98.5 15 THR B C 1
ATOM 1488 O O . THR B 1 15 ? 8.594 -11.633 -15.117 1 98.5 15 THR B O 1
ATOM 1491 N N . GLU B 1 16 ? 8.922 -9.844 -16.422 1 98.56 16 GLU B N 1
ATOM 1492 C CA . GLU B 1 16 ? 8.75 -10.57 -17.672 1 98.56 16 GLU B CA 1
ATOM 1493 C C . GLU B 1 16 ? 9.82 -11.648 -17.828 1 98.56 16 GLU B C 1
ATOM 1495 O O . GLU B 1 16 ? 9.516 -12.781 -18.203 1 98.56 16 GLU B O 1
ATOM 1500 N N . ASN B 1 17 ? 11.039 -11.289 -17.531 1 98.44 17 ASN B N 1
ATOM 1501 C CA . ASN B 1 17 ? 12.148 -12.234 -17.625 1 98.44 17 ASN B CA 1
ATOM 1502 C C . ASN B 1 17 ? 11.953 -13.422 -16.688 1 98.44 17 ASN B C 1
ATOM 1504 O O . ASN B 1 17 ? 12.219 -14.562 -17.062 1 98.44 17 ASN B O 1
ATOM 1508 N N . ILE B 1 18 ? 11.508 -13.148 -15.5 1 98.62 18 ILE B N 1
ATOM 1509 C CA . ILE B 1 18 ? 11.258 -14.219 -14.539 1 98.62 18 ILE B CA 1
ATOM 1510 C C . ILE B 1 18 ? 10.141 -15.125 -15.062 1 98.62 18 ILE B C 1
ATOM 1512 O O . ILE B 1 18 ? 10.234 -16.344 -14.969 1 98.62 18 ILE B O 1
ATOM 1516 N N . ALA B 1 19 ? 9.109 -14.539 -15.617 1 98.75 19 ALA B N 1
ATOM 1517 C CA . ALA B 1 19 ? 8.016 -15.312 -16.188 1 98.75 19 ALA B CA 1
ATOM 15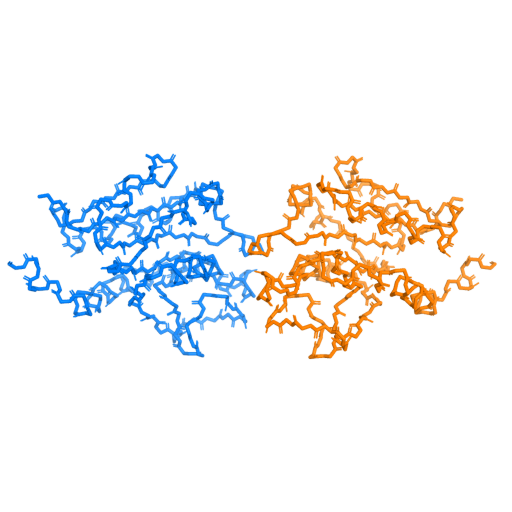18 C C . ALA B 1 19 ? 8.516 -16.25 -17.281 1 98.75 19 ALA B C 1
ATOM 1520 O O . ALA B 1 19 ? 8.133 -17.422 -17.312 1 98.75 19 ALA B O 1
ATOM 1521 N N . LYS B 1 20 ? 9.367 -15.758 -18.094 1 98.56 20 LYS B N 1
ATOM 1522 C CA . LYS B 1 20 ? 9.93 -16.562 -19.172 1 98.56 20 LYS B CA 1
ATOM 1523 C C . LYS B 1 20 ? 10.812 -17.672 -18.625 1 98.56 20 LYS B C 1
ATOM 1525 O O . LYS B 1 20 ? 10.797 -18.797 -19.141 1 98.56 20 LYS B O 1
ATOM 1530 N N . MET B 1 21 ? 11.594 -17.375 -17.609 1 98.38 21 MET B N 1
ATOM 1531 C CA . MET B 1 21 ? 12.406 -18.391 -16.953 1 98.38 21 MET B CA 1
ATOM 1532 C C . MET B 1 21 ? 11.531 -19.5 -16.375 1 98.38 21 MET B C 1
ATOM 1534 O O . MET B 1 21 ? 11.852 -20.688 -16.516 1 98.38 21 MET B O 1
ATOM 1538 N N . LEU B 1 22 ? 10.469 -19.094 -15.773 1 98.44 22 LEU B N 1
ATOM 1539 C CA . LEU B 1 22 ? 9.539 -20.062 -15.195 1 98.44 22 LEU B CA 1
ATOM 1540 C C . LEU B 1 22 ? 8.945 -20.953 -16.281 1 98.44 22 LEU B C 1
ATOM 1542 O O . LEU B 1 22 ? 8.867 -22.172 -16.125 1 98.44 22 LEU B O 1
ATOM 1546 N N . GLN B 1 23 ? 8.562 -20.328 -17.359 1 98 23 GLN B N 1
ATOM 1547 C CA . GLN B 1 23 ? 8.023 -21.109 -18.484 1 98 23 GLN B CA 1
ATOM 1548 C C . GLN B 1 23 ? 9.039 -22.125 -18.984 1 98 23 GLN B C 1
ATOM 1550 O O . GLN B 1 23 ? 8.688 -23.281 -19.234 1 98 23 GLN B O 1
ATOM 1555 N N . GLU B 1 24 ? 10.266 -21.672 -19.141 1 97.38 24 GLU B N 1
ATOM 1556 C CA . GLU B 1 24 ? 11.32 -22.562 -19.609 1 97.38 24 GLU B CA 1
ATOM 1557 C C . GLU B 1 24 ? 11.492 -23.766 -18.688 1 97.38 24 GLU B C 1
ATOM 1559 O O . GLU B 1 24 ? 11.688 -24.891 -19.156 1 97.38 24 GLU B O 1
ATOM 1564 N N . ARG B 1 25 ? 11.414 -23.531 -17.422 1 96.5 25 ARG B N 1
ATOM 1565 C CA . ARG B 1 25 ? 11.641 -24.594 -16.438 1 96.5 25 ARG B CA 1
ATOM 1566 C C . ARG B 1 25 ? 10.422 -25.516 -16.344 1 96.5 25 ARG B C 1
ATOM 1568 O O . ARG B 1 25 ? 10.562 -26.719 -16.094 1 96.5 25 ARG B O 1
ATOM 1575 N N . LEU B 1 26 ? 9.289 -24.969 -16.547 1 95.56 26 LEU B N 1
ATOM 1576 C CA . LEU B 1 26 ? 8.055 -25.75 -16.469 1 95.56 26 LEU B CA 1
ATOM 1577 C C . LEU B 1 26 ? 7.797 -26.484 -17.766 1 95.56 26 LEU B C 1
ATOM 1579 O O . LEU B 1 26 ? 7.086 -27.5 -17.781 1 95.56 26 LEU B O 1
ATOM 1583 N N . GLY B 1 27 ? 8.312 -25.969 -18.844 1 93.44 27 GLY B N 1
ATOM 1584 C CA . GLY B 1 27 ? 8.086 -26.5 -20.172 1 93.44 27 GLY B CA 1
ATOM 1585 C C . GLY B 1 27 ? 7.168 -25.625 -21.016 1 93.44 27 GLY B C 1
ATOM 1586 O O . GLY B 1 27 ? 6.02 -25.375 -20.641 1 93.44 27 GLY B O 1
ATOM 1587 N N . VAL B 1 28 ? 7.574 -25.266 -22.234 1 92.19 28 VAL B N 1
ATOM 1588 C CA . VAL B 1 28 ? 6.871 -24.328 -23.109 1 92.19 28 VAL B CA 1
ATOM 1589 C C . VAL B 1 28 ? 5.535 -24.922 -23.531 1 92.19 28 VAL B C 1
ATOM 1591 O O . VAL B 1 28 ? 4.562 -24.203 -23.75 1 92.19 28 VAL B O 1
ATOM 1594 N N . ASP B 1 29 ? 5.473 -26.219 -23.516 1 92.56 29 ASP B N 1
ATOM 1595 C CA . ASP B 1 29 ? 4.238 -26.891 -23.906 1 92.56 29 ASP B CA 1
ATOM 1596 C C . ASP B 1 29 ? 3.266 -26.984 -22.734 1 92.56 29 ASP B C 1
ATOM 1598 O O . ASP B 1 29 ? 2.078 -27.25 -22.922 1 92.56 29 ASP B O 1
ATOM 1602 N N . ASN B 1 30 ? 3.807 -26.766 -21.578 1 94.19 30 ASN B N 1
ATOM 1603 C CA . ASN B 1 30 ? 3.002 -26.922 -20.375 1 94.19 30 ASN B CA 1
ATOM 1604 C C . ASN B 1 30 ? 2.482 -25.578 -19.859 1 94.19 30 ASN B C 1
ATOM 1606 O O . ASN B 1 30 ? 1.438 -25.516 -19.219 1 94.19 30 ASN B O 1
ATOM 1610 N N . ALA B 1 31 ? 3.279 -24.578 -20.156 1 96.88 31 ALA B N 1
ATOM 1611 C CA . ALA B 1 31 ? 2.979 -23.266 -19.594 1 96.88 31 ALA B CA 1
ATOM 1612 C C . ALA B 1 31 ? 2.969 -22.188 -20.672 1 96.88 31 ALA B C 1
ATOM 1614 O O . ALA B 1 31 ? 3.826 -22.188 -21.562 1 96.88 31 ALA B O 1
ATOM 1615 N N . GLU B 1 32 ? 1.976 -21.297 -20.625 1 97.88 32 GLU B N 1
ATOM 1616 C CA . GLU B 1 32 ? 1.884 -20.156 -21.531 1 97.88 32 GLU B CA 1
ATOM 1617 C C . GLU B 1 32 ? 2.078 -18.844 -20.781 1 97.88 32 GLU B C 1
ATOM 1619 O O . GLU B 1 32 ? 1.53 -18.656 -19.688 1 97.88 32 GLU B O 1
ATOM 1624 N N . VAL B 1 33 ? 2.84 -17.938 -21.391 1 98.5 33 VAL B N 1
ATOM 1625 C CA . VAL B 1 33 ? 3.125 -16.656 -20.766 1 98.5 33 VAL B CA 1
ATOM 1626 C C . VAL B 1 33 ? 2.246 -15.57 -21.391 1 98.5 33 VAL B C 1
ATOM 1628 O O . VAL B 1 33 ? 2.168 -15.445 -22.609 1 98.5 33 VAL B O 1
ATOM 1631 N N . HIS B 1 34 ? 1.585 -14.805 -20.547 1 98.62 34 HIS B N 1
ATOM 1632 C CA . HIS B 1 34 ? 0.703 -13.727 -20.984 1 98.62 34 HIS B CA 1
ATOM 1633 C C . HIS B 1 34 ? 1.022 -12.422 -20.25 1 98.62 34 HIS B C 1
ATOM 1635 O O . HIS B 1 34 ? 1.224 -12.422 -19.031 1 98.62 34 HIS B O 1
ATOM 1641 N N . ASP B 1 35 ? 1.112 -11.352 -21.031 1 98.62 35 ASP 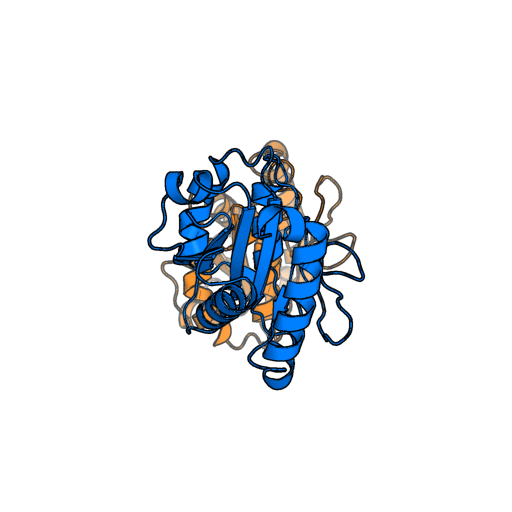B N 1
ATOM 1642 C CA . ASP B 1 35 ? 1.142 -10.008 -20.469 1 98.62 35 ASP B CA 1
ATOM 1643 C C . ASP B 1 35 ? -0.234 -9.602 -19.938 1 98.62 35 ASP B C 1
ATOM 1645 O O . ASP B 1 35 ? -1.219 -9.625 -20.672 1 98.62 35 ASP B O 1
ATOM 1649 N N . ILE B 1 36 ? -0.279 -9.188 -18.734 1 98.62 36 ILE B N 1
ATOM 1650 C CA . ILE B 1 36 ? -1.565 -8.867 -18.125 1 98.62 36 ILE B CA 1
ATOM 1651 C C . ILE B 1 36 ? -2.201 -7.691 -18.875 1 98.62 36 ILE B C 1
ATOM 1653 O O . ILE B 1 36 ? -3.428 -7.594 -18.953 1 98.62 36 ILE B O 1
ATOM 1657 N N . ALA B 1 37 ? -1.396 -6.824 -19.438 1 97.25 37 ALA B N 1
ATOM 1658 C CA . ALA B 1 37 ? -1.867 -5.66 -20.188 1 97.25 37 ALA B CA 1
ATOM 1659 C C . ALA B 1 37 ? -2.666 -6.074 -21.406 1 97.25 37 ALA B C 1
ATOM 1661 O O . ALA B 1 37 ? -3.49 -5.309 -21.922 1 97.25 37 ALA B O 1
ATOM 1662 N N . LYS B 1 38 ? -2.414 -7.273 -21.875 1 97.81 38 LYS B N 1
ATOM 1663 C CA . LYS B 1 38 ? -3.053 -7.77 -23.094 1 97.81 38 LYS B CA 1
ATOM 1664 C C . LYS B 1 38 ? -3.98 -8.945 -22.781 1 97.81 38 LYS B C 1
ATOM 1666 O O . LYS B 1 38 ? -4.309 -9.727 -23.672 1 97.81 38 LYS B O 1
ATOM 1671 N N . SER B 1 39 ? -4.297 -9.109 -21.531 1 98.06 39 SER B N 1
ATOM 1672 C CA . SER B 1 39 ? -5.113 -10.25 -21.125 1 98.06 39 SER B CA 1
ATOM 1673 C C . SER B 1 39 ? -6.523 -9.812 -20.75 1 98.06 39 SER B C 1
ATOM 1675 O O . SER B 1 39 ? -6.738 -8.664 -20.344 1 98.06 39 SER B O 1
ATOM 1677 N N . SER B 1 40 ? -7.473 -10.703 -20.875 1 97.81 40 SER B N 1
ATOM 1678 C CA . SER B 1 40 ? -8.859 -10.516 -20.469 1 97.81 40 SER B CA 1
ATOM 1679 C C . SER B 1 40 ? -9.234 -11.461 -19.328 1 97.81 40 SER B C 1
ATOM 1681 O O . SER B 1 40 ? -8.438 -12.32 -18.938 1 97.81 40 SER B O 1
ATOM 1683 N N . GLN B 1 41 ? -10.445 -11.211 -18.844 1 98 41 GLN B N 1
ATOM 1684 C CA . GLN B 1 41 ? -10.984 -12.109 -17.828 1 98 41 GLN B CA 1
ATOM 1685 C C . GLN B 1 41 ? -11.016 -13.555 -18.328 1 98 41 GLN B C 1
ATOM 1687 O O . GLN B 1 41 ? -10.656 -14.469 -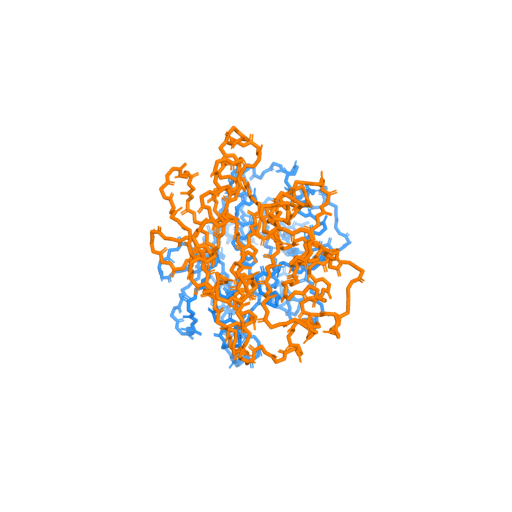17.594 1 98 41 GLN B O 1
ATOM 1692 N N . GLU B 1 42 ? -11.398 -13.75 -19.547 1 97.94 42 GLU B N 1
ATOM 1693 C CA . GLU B 1 42 ? -11.523 -15.078 -20.156 1 97.94 42 GLU B CA 1
ATOM 1694 C C . GLU B 1 42 ? -10.164 -15.773 -20.234 1 97.94 42 GLU B C 1
ATOM 1696 O O . GLU B 1 42 ? -10.078 -17 -20.094 1 97.94 42 GLU B O 1
ATOM 1701 N N . ASP B 1 43 ? -9.141 -14.992 -20.469 1 98.12 43 ASP B N 1
ATOM 1702 C CA . ASP B 1 43 ? -7.797 -15.555 -20.562 1 98.12 43 ASP B CA 1
ATOM 1703 C C . ASP B 1 43 ? -7.387 -16.203 -19.25 1 98.12 43 ASP B C 1
ATOM 1705 O O . ASP B 1 43 ? -6.828 -17.312 -19.234 1 98.12 43 ASP B O 1
ATOM 1709 N N . ILE B 1 44 ? -7.68 -15.609 -18.188 1 98.12 44 ILE B N 1
ATOM 1710 C CA . ILE B 1 44 ? -7.34 -16.141 -16.875 1 98.12 44 ILE B CA 1
ATOM 1711 C C . ILE B 1 44 ? -8.227 -17.344 -16.547 1 98.12 44 ILE B C 1
ATOM 1713 O O . ILE B 1 44 ? -7.742 -18.359 -16.062 1 98.12 44 ILE B O 1
ATOM 1717 N N . GLU B 1 45 ? -9.477 -17.188 -16.875 1 97.69 45 GLU B N 1
ATOM 1718 C CA . GLU B 1 45 ? -10.445 -18.234 -16.547 1 97.69 45 GLU B CA 1
ATOM 1719 C C . GLU B 1 45 ? -10.148 -19.516 -17.328 1 97.69 45 GLU B C 1
ATOM 1721 O O . GLU B 1 45 ? -10.594 -20.594 -16.938 1 97.69 45 GLU B O 1
ATOM 1726 N N . ALA B 1 46 ? -9.43 -19.406 -18.328 1 97 46 ALA B N 1
ATOM 1727 C CA . ALA B 1 46 ? -9.148 -20.547 -19.203 1 97 46 ALA B CA 1
ATOM 1728 C C . ALA B 1 46 ? -8.195 -21.531 -18.531 1 97 46 ALA B C 1
ATOM 1730 O O . ALA B 1 46 ? -8.055 -22.672 -18.969 1 97 46 ALA B O 1
ATOM 1731 N N . PHE B 1 47 ? -7.527 -21.141 -17.469 1 97.31 47 PHE B N 1
ATOM 1732 C CA . PHE B 1 47 ? -6.535 -22 -16.812 1 97.31 47 PHE B CA 1
ATOM 1733 C C . PHE B 1 47 ? -6.98 -22.359 -15.406 1 97.31 47 PHE B C 1
ATOM 1735 O O . PHE B 1 47 ? -7.559 -21.531 -14.695 1 97.31 47 PHE B O 1
ATOM 1742 N N . ASP B 1 48 ? -6.672 -23.562 -15.016 1 95.5 48 ASP B N 1
ATOM 1743 C CA . ASP B 1 48 ? -6.922 -24 -13.641 1 95.5 48 ASP B CA 1
ATOM 1744 C C . ASP B 1 48 ? -5.676 -23.828 -12.781 1 95.5 48 ASP B C 1
ATOM 1746 O O . ASP B 1 48 ? -5.762 -23.828 -11.547 1 95.5 48 ASP B O 1
ATOM 1750 N N . ILE B 1 49 ? -4.559 -23.766 -13.414 1 97.31 49 ILE B N 1
ATOM 1751 C CA . ILE B 1 49 ? -3.289 -23.5 -12.742 1 97.31 49 ILE B CA 1
ATOM 1752 C C . ILE B 1 49 ? -2.721 -22.172 -13.234 1 97.31 49 ILE B C 1
ATOM 1754 O O . ILE B 1 49 ? -2.518 -21.984 -14.438 1 97.31 49 ILE B O 1
ATOM 1758 N N . LEU B 1 50 ? -2.52 -21.281 -12.305 1 98.5 50 LEU B N 1
ATOM 1759 C CA . LEU B 1 50 ? -2.096 -19.938 -12.656 1 98.5 50 LEU B CA 1
ATOM 1760 C C . LEU B 1 50 ? -0.825 -19.547 -11.906 1 98.5 50 LEU B C 1
ATOM 1762 O O . LEU B 1 50 ? -0.683 -19.859 -10.719 1 98.5 50 LEU B O 1
ATOM 1766 N N . LEU B 1 51 ? 0.12 -18.969 -12.562 1 98.81 51 LEU B N 1
ATOM 1767 C CA . LEU B 1 51 ? 1.208 -18.203 -11.961 1 98.81 51 LEU B CA 1
ATOM 1768 C C . LEU B 1 51 ? 1.036 -16.703 -12.242 1 98.81 51 LEU B C 1
ATOM 1770 O O . LEU B 1 51 ? 0.992 -16.281 -13.398 1 98.81 51 LEU B O 1
ATOM 1774 N N . LEU B 1 52 ? 0.913 -15.922 -11.18 1 98.88 52 LEU B N 1
ATOM 1775 C CA . LEU B 1 52 ? 0.706 -14.484 -11.32 1 98.88 52 LEU B CA 1
ATOM 1776 C C . LEU B 1 52 ? 1.932 -13.711 -10.859 1 98.88 52 LEU B C 1
ATOM 1778 O O . LEU B 1 52 ? 2.342 -13.828 -9.695 1 98.88 52 LEU B O 1
ATOM 1782 N N . GLY B 1 53 ? 2.535 -12.945 -11.781 1 98.88 53 GLY B N 1
ATOM 1783 C CA . GLY B 1 53 ? 3.736 -12.172 -11.516 1 98.88 53 GLY B CA 1
ATOM 1784 C C . GLY B 1 53 ? 3.477 -10.68 -11.414 1 98.88 53 GLY B C 1
ATOM 1785 O O . GLY B 1 53 ? 3.029 -10.055 -12.383 1 98.88 53 GLY B O 1
ATOM 1786 N N . ILE B 1 54 ? 3.816 -10.094 -10.25 1 98.56 54 ILE B N 1
ATOM 1787 C CA . ILE B 1 54 ? 3.494 -8.695 -10.016 1 98.56 54 ILE B CA 1
ATOM 1788 C C . ILE B 1 54 ? 4.652 -8.016 -9.289 1 98.56 54 ILE B C 1
ATOM 1790 O O . ILE B 1 54 ? 5.023 -8.422 -8.188 1 98.56 54 ILE B O 1
ATOM 1794 N N . PRO B 1 55 ? 5.242 -7 -9.875 1 97.88 55 PRO B N 1
ATOM 1795 C CA . PRO B 1 55 ? 6.262 -6.23 -9.164 1 97.88 55 PRO B CA 1
ATOM 1796 C C . PRO B 1 55 ? 5.668 -5.148 -8.266 1 97.88 55 PRO B C 1
ATOM 1798 O O . PRO B 1 55 ? 4.527 -4.727 -8.477 1 97.88 55 PRO B O 1
ATOM 1801 N N . THR B 1 56 ? 6.441 -4.797 -7.23 1 96.56 56 THR B N 1
ATOM 1802 C CA . THR B 1 56 ? 6.086 -3.697 -6.34 1 96.56 56 THR B CA 1
ATOM 1803 C C . THR B 1 56 ? 6.883 -2.443 -6.684 1 96.56 56 THR B C 1
ATOM 1805 O O . THR B 1 56 ? 8.102 -2.502 -6.848 1 96.56 56 THR B O 1
ATOM 1808 N N . TRP B 1 57 ? 6.141 -1.345 -6.789 1 90.94 57 TRP B N 1
ATOM 1809 C CA . TRP B 1 57 ? 6.789 -0.087 -7.148 1 90.94 57 TRP B CA 1
ATOM 1810 C C . TRP B 1 57 ? 6.652 0.936 -6.027 1 90.94 57 TRP B C 1
ATOM 1812 O O . TRP B 1 57 ? 5.609 1.019 -5.379 1 90.94 57 TRP B O 1
ATOM 1822 N N . TYR B 1 58 ? 7.719 1.677 -5.836 1 88.56 58 TYR B N 1
ATOM 1823 C CA . TYR B 1 58 ? 7.754 2.822 -4.934 1 88.56 58 TYR B CA 1
ATOM 1824 C C . TYR B 1 58 ? 7.309 2.428 -3.531 1 88.56 58 TYR B C 1
ATOM 1826 O O . TYR B 1 58 ? 7.941 1.594 -2.883 1 88.56 58 TYR B O 1
ATOM 1834 N N . TYR B 1 59 ? 6.102 2.92 -3.17 1 89.38 59 TYR B N 1
ATOM 1835 C CA . TYR B 1 59 ? 5.641 2.736 -1.798 1 89.38 59 TYR B CA 1
ATOM 1836 C C . TYR B 1 59 ? 4.547 1.678 -1.726 1 89.38 59 TYR B C 1
ATOM 1838 O O . TYR B 1 59 ? 3.5 1.899 -1.111 1 89.38 59 TYR B O 1
ATOM 1846 N N . GLY B 1 60 ? 4.793 0.508 -2.42 1 91.38 60 GLY B N 1
ATOM 1847 C CA . GLY B 1 60 ? 3.926 -0.655 -2.293 1 91.38 60 GLY B CA 1
ATOM 1848 C C . GLY B 1 60 ? 2.904 -0.762 -3.408 1 91.38 60 GLY B C 1
ATOM 1849 O O . GLY B 1 60 ? 1.997 -1.596 -3.348 1 91.38 60 GLY B O 1
ATOM 1850 N N . GLU B 1 61 ? 3.115 0.009 -4.406 1 88.25 61 GLU B N 1
ATOM 1851 C CA . GLU B 1 61 ? 2.135 0.062 -5.484 1 88.25 61 GLU B CA 1
ATOM 1852 C C . GLU B 1 61 ? 2.289 -1.129 -6.43 1 88.25 61 GLU B C 1
ATOM 1854 O O . GLU B 1 61 ? 3.408 -1.547 -6.73 1 88.25 61 GLU B O 1
ATOM 1859 N N . ALA B 1 62 ? 1.094 -1.558 -6.77 1 91.44 62 ALA B N 1
ATOM 1860 C CA . ALA B 1 62 ? 1.085 -2.527 -7.863 1 91.44 62 ALA B CA 1
ATOM 1861 C C . ALA B 1 62 ? 1.46 -1.868 -9.188 1 91.44 62 ALA B C 1
ATOM 1863 O O . ALA B 1 62 ? 1.167 -0.69 -9.406 1 91.44 62 ALA B O 1
ATOM 1864 N N . GLN B 1 63 ? 2.137 -2.682 -9.977 1 92.19 63 GLN B N 1
ATOM 1865 C CA . GLN B 1 63 ? 2.387 -2.236 -11.344 1 92.19 63 GLN B CA 1
ATOM 1866 C C . GLN B 1 63 ? 1.094 -1.802 -12.023 1 92.19 63 GLN B C 1
ATOM 1868 O O . GLN B 1 63 ? 0.036 -2.393 -11.797 1 92.19 63 GLN B O 1
ATOM 1873 N N . CYS B 1 64 ? 1.204 -0.782 -12.898 1 89.5 64 CYS B N 1
ATOM 1874 C CA . CYS B 1 64 ? 0.073 -0.032 -13.438 1 89.5 64 CYS B CA 1
ATOM 1875 C C . CYS B 1 64 ? -0.893 -0.953 -14.172 1 89.5 64 CYS B C 1
ATOM 1877 O O . CYS B 1 64 ? -2.109 -0.825 -14.023 1 89.5 64 CYS B O 1
ATOM 1879 N N . ASP B 1 65 ? -0.372 -1.849 -15.016 1 95.19 65 ASP B N 1
ATOM 1880 C CA . ASP B 1 65 ? -1.247 -2.752 -15.758 1 95.19 65 ASP B CA 1
ATOM 1881 C C . ASP B 1 65 ? -2.037 -3.65 -14.812 1 95.19 65 ASP B C 1
ATOM 1883 O O . ASP B 1 65 ? -3.213 -3.934 -15.055 1 95.19 65 ASP B O 1
ATOM 1887 N N . TRP B 1 66 ? -1.431 -4.117 -13.742 1 96.19 66 TRP B N 1
ATOM 1888 C CA . TRP B 1 66 ? -2.125 -4.902 -12.727 1 96.19 66 TRP B CA 1
ATOM 1889 C C . TRP B 1 66 ? -3.193 -4.066 -12.031 1 96.19 66 TRP B C 1
ATOM 1891 O O . TRP B 1 66 ? -4.32 -4.527 -11.828 1 96.19 66 TRP B O 1
ATOM 1901 N N . ASP B 1 67 ? -2.77 -2.877 -11.734 1 91.25 67 ASP B N 1
ATOM 1902 C CA . ASP B 1 67 ? -3.705 -1.974 -11.07 1 91.25 67 ASP B CA 1
ATOM 1903 C C . ASP B 1 67 ? -4.984 -1.813 -11.891 1 91.25 67 ASP B C 1
ATOM 1905 O O . ASP B 1 67 ? -6.09 -1.879 -11.344 1 91.25 67 ASP B O 1
ATOM 1909 N N . ASP B 1 68 ? -4.836 -1.609 -13.125 1 92.31 68 ASP B N 1
ATOM 1910 C CA . ASP B 1 68 ? -5.969 -1.449 -14.031 1 92.31 68 ASP B CA 1
ATOM 1911 C C . ASP B 1 68 ? -6.777 -2.742 -14.133 1 92.31 68 ASP B C 1
ATOM 1913 O O . ASP B 1 68 ? -7.977 -2.709 -14.414 1 92.31 68 ASP B O 1
ATOM 1917 N N . PHE B 1 69 ? -6.148 -3.859 -13.922 1 96.94 69 PHE B N 1
ATOM 1918 C CA . PHE B 1 69 ? -6.785 -5.152 -14.133 1 96.94 69 PHE B CA 1
ATOM 1919 C C . PHE B 1 69 ? -7.473 -5.633 -12.859 1 96.94 69 PHE B C 1
ATOM 1921 O O . PHE B 1 69 ? -8.281 -6.562 -12.898 1 96.94 69 PHE B O 1
ATOM 1928 N N . PHE B 1 70 ? -7.184 -5.07 -11.688 1 95.25 70 PHE B N 1
ATOM 1929 C CA . PHE B 1 70 ? -7.676 -5.531 -10.398 1 95.25 70 PHE B CA 1
ATOM 1930 C C . PHE B 1 70 ? -9.203 -5.602 -10.391 1 95.25 70 PHE B C 1
ATOM 1932 O O . PHE B 1 70 ? -9.781 -6.586 -9.93 1 95.25 70 PHE B O 1
ATOM 1939 N N . PRO B 1 71 ? -9.859 -4.547 -10.961 1 94.06 71 PRO B N 1
ATOM 1940 C CA . PRO B 1 71 ? -11.32 -4.68 -11 1 94.06 71 PRO B CA 1
ATOM 1941 C C . PRO B 1 71 ? -11.781 -5.922 -11.758 1 94.06 71 PRO B C 1
ATOM 1943 O O . PRO B 1 71 ? -12.727 -6.59 -11.344 1 94.06 71 PRO B O 1
ATOM 1946 N N . THR B 1 72 ? -11.109 -6.207 -12.828 1 97.19 72 THR B N 1
ATOM 1947 C CA . THR B 1 72 ? -11.422 -7.414 -13.594 1 97.19 72 THR B CA 1
ATOM 1948 C C . THR B 1 72 ? -11.086 -8.664 -12.781 1 97.19 72 THR B C 1
ATOM 1950 O O . THR B 1 72 ? -11.852 -9.633 -12.789 1 97.19 72 THR B O 1
ATOM 1953 N N . LEU B 1 73 ? -9.977 -8.656 -12.109 1 97.62 73 LEU B N 1
ATOM 1954 C CA . LEU B 1 73 ? -9.539 -9.781 -11.281 1 97.62 73 LEU B CA 1
ATOM 1955 C C . LEU B 1 73 ? -10.57 -10.086 -10.195 1 97.62 73 LEU B C 1
ATOM 1957 O O . LEU B 1 73 ? -10.797 -11.25 -9.852 1 97.62 73 LEU B O 1
ATOM 1961 N N . GLU B 1 74 ? -11.219 -9.094 -9.734 1 95.81 74 GLU B N 1
ATOM 1962 C CA . GLU B 1 74 ? -12.211 -9.219 -8.672 1 95.81 74 GLU B CA 1
ATOM 1963 C C . GLU B 1 74 ? -13.477 -9.922 -9.172 1 95.81 74 GLU B C 1
ATOM 1965 O O . GLU B 1 74 ? -14.258 -10.445 -8.375 1 95.81 74 GLU B O 1
ATOM 1970 N N . ASP B 1 75 ? -13.656 -9.922 -10.438 1 97 75 ASP B N 1
ATOM 1971 C CA . ASP B 1 75 ? -14.859 -10.5 -11.016 1 97 75 ASP B CA 1
ATOM 1972 C C . ASP B 1 75 ? -14.664 -11.984 -11.336 1 97 75 ASP B C 1
ATOM 1974 O O . ASP B 1 75 ? -15.617 -12.68 -11.695 1 97 75 ASP B O 1
ATOM 1978 N N . ILE B 1 76 ? -13.492 -12.43 -11.164 1 98 76 ILE B N 1
ATOM 1979 C CA . ILE B 1 76 ? -13.18 -13.805 -11.531 1 98 76 ILE B CA 1
ATOM 1980 C C . ILE B 1 76 ? -13.445 -14.727 -10.344 1 98 76 ILE B C 1
ATOM 1982 O O . ILE B 1 76 ? -13.109 -14.391 -9.203 1 98 76 ILE B O 1
ATOM 1986 N N . ASN B 1 77 ? -14.078 -15.859 -10.586 1 97.88 77 ASN B N 1
ATOM 1987 C CA . ASN B 1 77 ? -14.219 -16.938 -9.609 1 97.88 77 ASN B CA 1
ATOM 1988 C C . ASN B 1 77 ? -13.031 -17.891 -9.648 1 97.88 77 ASN B C 1
ATOM 1990 O O . ASN B 1 77 ? -12.852 -18.625 -10.617 1 97.88 77 ASN B O 1
ATOM 1994 N N . PHE B 1 78 ? -12.281 -17.984 -8.57 1 98.38 78 PHE B N 1
ATOM 1995 C CA . PHE B 1 78 ? -11.047 -18.766 -8.547 1 98.38 78 PHE B CA 1
ATOM 1996 C C . PHE B 1 78 ? -11.281 -20.109 -7.887 1 98.38 78 PHE B C 1
ATOM 1998 O O . PHE B 1 78 ? -10.328 -20.828 -7.582 1 98.38 78 PHE B O 1
ATOM 2005 N N . GLU B 1 79 ? -12.523 -20.406 -7.621 1 97.25 79 GLU B N 1
ATOM 2006 C CA . GLU B 1 79 ? -12.82 -21.703 -7.016 1 97.25 79 GLU B CA 1
ATOM 2007 C C . GLU B 1 79 ? -12.211 -22.844 -7.832 1 97.25 79 GLU B C 1
ATOM 2009 O O . GLU B 1 79 ? -12.43 -22.938 -9.047 1 97.25 79 GLU B O 1
ATOM 2014 N N . GLY B 1 80 ? -11.422 -23.656 -7.133 1 95 80 GLY B N 1
ATOM 2015 C CA . GLY B 1 80 ? -10.828 -24.812 -7.777 1 95 80 GLY B CA 1
ATOM 2016 C C . GLY B 1 80 ? -9.531 -24.5 -8.5 1 95 80 GLY B C 1
ATOM 2017 O O . GLY B 1 80 ? -8.883 -25.391 -9.047 1 95 80 GLY B O 1
ATOM 2018 N N . LYS B 1 81 ? -9.141 -23.266 -8.508 1 97.06 81 LYS B N 1
ATOM 2019 C CA . LYS B 1 81 ? -7.91 -22.891 -9.203 1 97.06 81 LYS B CA 1
ATOM 2020 C C . LYS B 1 81 ? -6.715 -22.891 -8.25 1 97.06 81 LYS B C 1
ATOM 2022 O O . LYS B 1 81 ? -6.832 -22.469 -7.102 1 97.06 81 LYS B O 1
ATOM 2027 N N . LEU B 1 82 ? -5.598 -23.422 -8.695 1 97.44 82 LEU B N 1
ATOM 2028 C CA . LEU B 1 82 ? -4.312 -23.344 -8.016 1 97.44 82 LEU B CA 1
ATOM 2029 C C . LEU B 1 82 ? -3.51 -22.141 -8.508 1 97.44 82 LEU B C 1
ATOM 2031 O O . LEU B 1 82 ? -3.283 -22 -9.711 1 97.44 82 LEU B O 1
ATOM 2035 N N . VAL B 1 83 ? -3.137 -21.359 -7.562 1 98.5 83 VAL B N 1
ATOM 2036 C CA . VAL B 1 83 ? -2.459 -20.125 -7.961 1 98.5 83 VAL B CA 1
ATOM 2037 C C . VAL B 1 83 ? -1.127 -20.016 -7.223 1 98.5 83 VAL B C 1
ATOM 2039 O O . VAL B 1 83 ? -1.063 -20.203 -6.008 1 98.5 83 VAL B O 1
ATOM 2042 N N . ALA B 1 84 ?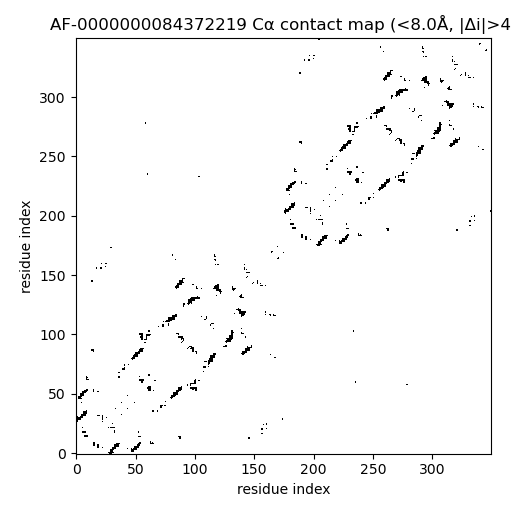 -0.073 -19.781 -7.922 1 98.75 84 ALA B N 1
ATOM 2043 C CA . ALA B 1 84 ? 1.219 -19.391 -7.355 1 98.75 84 ALA B CA 1
ATOM 2044 C C . ALA B 1 84 ? 1.582 -17.969 -7.73 1 98.75 84 ALA B C 1
ATOM 2046 O O . ALA B 1 84 ? 1.295 -17.516 -8.844 1 98.75 84 ALA B O 1
ATOM 2047 N N . LEU B 1 85 ? 2.213 -17.297 -6.773 1 98.88 85 LEU B N 1
ATOM 2048 C CA . LEU B 1 85 ? 2.545 -15.891 -6.988 1 98.88 85 LEU B CA 1
ATOM 2049 C C . LEU B 1 85 ? 4.055 -15.695 -7.055 1 98.88 85 LEU B C 1
ATOM 2051 O O . LEU B 1 85 ? 4.812 -16.438 -6.426 1 98.88 85 LEU B O 1
ATOM 2055 N N . PHE B 1 86 ? 4.457 -14.727 -7.852 1 98.94 86 PHE B N 1
ATOM 2056 C CA . PHE B 1 86 ? 5.84 -14.258 -7.836 1 98.94 86 PHE B CA 1
ATOM 2057 C C . PHE B 1 86 ? 5.91 -12.758 -8.094 1 98.94 86 PHE B C 1
ATOM 2059 O O . PHE B 1 86 ? 5.008 -12.188 -8.719 1 98.94 86 PHE B O 1
ATOM 2066 N N . GLY B 1 87 ? 6.887 -12.203 -7.535 1 98.44 87 GLY B N 1
ATOM 2067 C CA . GLY B 1 87 ? 6.988 -10.758 -7.656 1 98.44 87 GLY B CA 1
ATOM 2068 C C . GLY B 1 87 ? 8.398 -10.242 -7.438 1 98.44 87 GLY B C 1
ATOM 2069 O O . GLY B 1 87 ? 9.234 -10.93 -6.84 1 98.44 87 GLY B O 1
ATOM 2070 N N . CYS B 1 88 ? 8.633 -9.062 -7.961 1 98.31 88 CYS B N 1
ATOM 2071 C CA . CYS B 1 88 ? 9.914 -8.375 -7.805 1 98.31 88 CYS B CA 1
ATOM 2072 C C . CYS B 1 88 ? 9.781 -7.191 -6.855 1 98.31 88 CYS B C 1
ATOM 2074 O O . CYS B 1 88 ? 8.75 -6.512 -6.844 1 98.31 88 CYS B O 1
ATOM 2076 N N . GLY B 1 89 ? 10.758 -7.004 -6.059 1 97.75 89 GLY B N 1
ATOM 2077 C CA . GLY B 1 89 ? 10.844 -5.852 -5.172 1 97.75 89 GLY B CA 1
ATOM 2078 C C . GLY B 1 89 ? 12.273 -5.441 -4.871 1 97.75 89 GLY B C 1
ATOM 2079 O O . GLY B 1 89 ? 13.219 -5.996 -5.438 1 97.75 89 GLY B O 1
ATOM 2080 N N . ASP B 1 90 ? 12.445 -4.441 -4.055 1 97 90 ASP B N 1
ATOM 2081 C CA . ASP B 1 90 ? 13.727 -3.941 -3.566 1 97 90 ASP B CA 1
ATOM 2082 C C . ASP B 1 90 ? 13.773 -3.947 -2.041 1 97 90 ASP B C 1
ATOM 2084 O O . ASP B 1 90 ? 13.164 -3.096 -1.393 1 97 90 ASP B O 1
ATOM 2088 N N . GLN B 1 91 ? 14.57 -4.84 -1.498 1 96.88 91 GLN B N 1
ATOM 2089 C CA . GLN B 1 91 ? 14.555 -5.078 -0.059 1 96.88 91 GLN B CA 1
ATOM 2090 C C . GLN B 1 91 ? 15.352 -4.012 0.685 1 96.88 91 GLN B C 1
ATOM 2092 O O . GLN B 1 91 ? 15.234 -3.877 1.904 1 96.88 91 GLN B O 1
ATOM 2097 N N . GLU B 1 92 ? 16.141 -3.252 -0.027 1 94.44 92 GLU B N 1
ATOM 2098 C CA . GLU B 1 92 ? 16.969 -2.234 0.621 1 94.44 92 GLU B CA 1
ATOM 2099 C C . GLU B 1 92 ? 16.312 -0.859 0.54 1 94.44 92 GLU B C 1
ATOM 2101 O O . GLU B 1 92 ? 15.852 -0.323 1.552 1 94.44 92 GLU B O 1
ATOM 2106 N N . ASP B 1 93 ? 16.062 -0.37 -0.663 1 92 93 ASP B N 1
ATOM 2107 C CA . ASP B 1 93 ? 15.539 0.981 -0.849 1 92 93 ASP B CA 1
ATOM 2108 C C . ASP B 1 93 ? 14.062 1.054 -0.483 1 92 93 ASP B C 1
ATOM 2110 O O . ASP B 1 93 ? 13.547 2.129 -0.168 1 92 93 ASP B O 1
ATOM 2114 N N . TYR B 1 94 ? 13.406 -0.027 -0.462 1 93.5 94 TYR B N 1
ATOM 2115 C CA . TYR B 1 94 ? 11.977 -0.1 -0.162 1 93.5 94 TYR B CA 1
ATOM 2116 C C . TYR B 1 94 ? 11.68 -1.235 0.811 1 93.5 94 TYR B C 1
ATOM 2118 O O . TYR B 1 94 ? 10.773 -2.037 0.582 1 93.5 94 TYR B O 1
ATOM 2126 N N . ALA B 1 95 ? 12.383 -1.222 1.902 1 94 95 ALA B N 1
ATOM 2127 C CA . ALA B 1 95 ? 12.414 -2.305 2.883 1 94 95 ALA B CA 1
ATOM 2128 C C . ALA B 1 95 ? 11.062 -2.465 3.568 1 94 95 ALA B C 1
ATOM 2130 O O . ALA B 1 95 ? 10.734 -3.545 4.066 1 94 95 ALA B O 1
ATOM 2131 N N . GLU B 1 96 ? 10.219 -1.461 3.531 1 92.62 96 GLU B N 1
ATOM 2132 C CA . GLU B 1 96 ? 8.93 -1.499 4.227 1 92.62 96 GLU B CA 1
ATOM 2133 C C . GLU B 1 96 ? 7.809 -1.918 3.281 1 92.62 96 GLU B C 1
ATOM 2135 O O . GLU B 1 96 ? 6.668 -2.105 3.711 1 92.62 96 GLU B O 1
ATOM 2140 N N . TYR B 1 97 ? 8.156 -2.014 2.004 1 94.5 97 TYR B N 1
ATOM 2141 C CA . TYR B 1 97 ? 7.156 -2.303 0.983 1 94.5 97 TYR B CA 1
ATOM 2142 C C . TYR B 1 97 ? 7.594 -3.467 0.103 1 94.5 97 TYR B C 1
ATOM 2144 O O . TYR B 1 97 ? 7.164 -3.58 -1.047 1 94.5 97 TYR B O 1
ATOM 2152 N N . PHE B 1 98 ? 8.547 -4.371 0.717 1 97.19 98 PHE B N 1
ATOM 2153 C CA . PHE B 1 98 ? 9.164 -5.414 -0.092 1 97.19 98 PHE B CA 1
ATOM 2154 C C . PHE B 1 98 ? 8.125 -6.422 -0.565 1 97.19 98 PHE B C 1
ATOM 2156 O O . PHE B 1 98 ? 7.531 -7.137 0.245 1 97.19 98 PHE B O 1
ATOM 2163 N N . CYS B 1 99 ? 7.844 -6.449 -1.902 1 98.06 99 CYS B N 1
ATOM 2164 C CA . CYS B 1 99 ? 6.949 -7.379 -2.584 1 98.06 99 CYS B CA 1
ATOM 2165 C C . CYS B 1 99 ? 5.531 -7.27 -2.039 1 98.06 99 CYS B C 1
ATOM 2167 O O . CYS B 1 99 ? 4.816 -8.266 -1.946 1 98.06 99 CYS B O 1
ATOM 2169 N N . ASP B 1 100 ? 5.062 -6.027 -1.744 1 96.56 100 ASP B N 1
ATOM 2170 C CA . ASP B 1 100 ? 3.732 -5.762 -1.208 1 96.56 100 ASP B CA 1
ATOM 2171 C C . ASP B 1 100 ? 2.648 -6.168 -2.205 1 96.56 100 ASP B C 1
ATOM 2173 O O . ASP B 1 100 ? 1.577 -6.633 -1.809 1 96.56 100 ASP B O 1
ATOM 2177 N N . ALA B 1 101 ? 2.955 -6.004 -3.422 1 96.5 101 ALA B N 1
ATOM 2178 C CA . ALA B 1 101 ? 1.952 -6.207 -4.465 1 96.5 101 ALA B CA 1
ATOM 2179 C C . ALA B 1 101 ? 1.484 -7.656 -4.5 1 96.5 101 ALA B C 1
ATOM 2181 O O . ALA B 1 101 ? 0.34 -7.938 -4.867 1 96.5 101 ALA B O 1
ATOM 2182 N N . MET B 1 102 ? 2.328 -8.602 -4.094 1 97.94 102 MET B N 1
ATOM 2183 C CA . MET B 1 102 ? 1.897 -9.992 -4.008 1 97.94 102 MET B CA 1
ATOM 2184 C C . MET B 1 102 ? 0.764 -10.148 -3.002 1 97.94 102 MET B C 1
ATOM 2186 O O . MET B 1 102 ? -0.173 -10.922 -3.23 1 97.94 102 MET B O 1
ATOM 2190 N N . GLY B 1 103 ? 0.88 -9.43 -1.928 1 96.81 103 GLY B N 1
ATOM 2191 C CA . GLY B 1 103 ? -0.181 -9.445 -0.934 1 96.81 103 GLY B CA 1
ATOM 2192 C C . GLY B 1 103 ? -1.5 -8.914 -1.461 1 96.81 103 GLY B C 1
ATOM 2193 O O . GLY B 1 103 ? -2.566 -9.422 -1.109 1 96.81 103 GLY B O 1
ATOM 2194 N N . THR B 1 104 ? -1.403 -7.938 -2.266 1 95.62 104 THR B N 1
ATOM 2195 C CA . THR B 1 104 ? -2.604 -7.367 -2.865 1 95.62 104 THR B CA 1
ATOM 2196 C C . THR B 1 104 ? -3.334 -8.406 -3.711 1 95.62 104 THR B C 1
ATOM 2198 O O . THR B 1 104 ? -4.555 -8.555 -3.609 1 95.62 104 THR B O 1
ATOM 2201 N N . ILE B 1 105 ? -2.576 -9.117 -4.504 1 97.88 105 ILE B N 1
ATOM 2202 C CA . ILE B 1 105 ? -3.197 -10.172 -5.309 1 97.88 105 ILE B CA 1
ATOM 2203 C C . ILE B 1 105 ? -3.846 -11.203 -4.391 1 97.88 105 ILE B C 1
ATOM 2205 O O . ILE B 1 105 ? -4.992 -11.602 -4.609 1 97.88 105 ILE B O 1
ATOM 2209 N N . ARG B 1 106 ? -3.143 -11.633 -3.389 1 97.81 106 ARG B N 1
ATOM 2210 C CA . ARG B 1 106 ? -3.678 -12.602 -2.441 1 97.81 106 ARG B CA 1
ATOM 2211 C C . ARG B 1 106 ? -5.008 -12.133 -1.865 1 97.81 106 ARG B C 1
ATOM 2213 O O . ARG B 1 106 ? -5.977 -12.891 -1.82 1 97.81 106 ARG B O 1
ATOM 2220 N N . ASP B 1 107 ? -5.066 -10.906 -1.506 1 95.69 107 ASP B N 1
ATOM 2221 C CA . ASP B 1 107 ? -6.254 -10.352 -0.864 1 95.69 107 ASP B CA 1
ATOM 2222 C C . ASP B 1 107 ? -7.441 -10.336 -1.822 1 95.69 107 ASP B C 1
ATOM 2224 O O . ASP B 1 107 ? -8.594 -10.367 -1.39 1 95.69 107 ASP B O 1
ATOM 2228 N N . ILE B 1 108 ? -7.125 -10.289 -3.043 1 96 108 ILE B N 1
ATOM 2229 C CA . ILE B 1 108 ? -8.188 -10.258 -4.043 1 96 108 ILE B CA 1
ATOM 2230 C C . ILE B 1 108 ? -8.648 -11.68 -4.348 1 96 108 ILE B C 1
ATOM 2232 O O . ILE B 1 108 ? -9.852 -11.953 -4.359 1 96 108 ILE B O 1
ATOM 2236 N N . ILE B 1 109 ? -7.734 -12.617 -4.469 1 98.06 109 ILE B N 1
ATOM 2237 C CA . ILE B 1 109 ? -8.117 -13.875 -5.09 1 98.06 109 ILE B CA 1
ATOM 2238 C C . ILE B 1 109 ? -8.453 -14.906 -4.012 1 98.06 109 ILE B C 1
ATOM 2240 O O . ILE B 1 109 ? -9.25 -15.812 -4.238 1 98.06 109 ILE B O 1
ATOM 2244 N N . GLU B 1 110 ? -7.875 -14.742 -2.879 1 97.19 110 GLU B N 1
ATOM 2245 C CA . GLU B 1 110 ? -8.094 -15.727 -1.823 1 97.19 110 GLU B CA 1
ATOM 2246 C C . GLU B 1 110 ? -9.562 -15.766 -1.407 1 97.19 110 GLU B C 1
ATOM 2248 O O . GLU B 1 110 ? -10.172 -16.844 -1.352 1 97.19 110 GLU B O 1
ATOM 2253 N N . PRO B 1 111 ? -10.203 -14.617 -1.115 1 95.56 111 PRO B N 1
ATOM 2254 C CA . PRO B 1 111 ? -11.625 -14.641 -0.765 1 95.56 111 PRO B CA 1
ATOM 2255 C C . PRO B 1 111 ? -12.5 -15.148 -1.907 1 95.56 111 PRO B C 1
ATOM 2257 O O . PRO B 1 111 ? -13.688 -15.422 -1.702 1 95.56 111 PRO B O 1
ATOM 2260 N N . ARG B 1 112 ? -11.945 -15.328 -3.041 1 97.12 112 ARG B N 1
ATOM 2261 C CA . ARG B 1 112 ? -12.703 -15.75 -4.215 1 97.12 112 ARG B CA 1
ATOM 2262 C C . ARG B 1 112 ? -12.414 -17.203 -4.555 1 97.12 112 ARG B C 1
ATOM 2264 O O . ARG B 1 112 ? -12.695 -17.656 -5.672 1 97.12 112 ARG B O 1
ATOM 2271 N N . GLY B 1 113 ? -11.758 -17.859 -3.695 1 98 113 GLY B N 1
ATOM 2272 C CA . GLY B 1 113 ? -11.688 -19.312 -3.77 1 98 113 GLY B CA 1
ATOM 2273 C C . GLY B 1 113 ? -10.336 -19.828 -4.211 1 98 113 GLY B C 1
ATOM 2274 O O . GLY B 1 113 ? -10.109 -21.047 -4.27 1 98 113 GLY B O 1
ATOM 2275 N N . ALA B 1 114 ? -9.398 -18.969 -4.461 1 98.25 114 ALA B N 1
ATOM 2276 C CA . ALA B 1 114 ? -8.094 -19.406 -4.949 1 98.25 114 ALA B CA 1
ATOM 2277 C C . ALA B 1 114 ? -7.336 -20.188 -3.881 1 98.25 114 ALA B C 1
ATOM 2279 O O . ALA B 1 114 ? -7.375 -19.844 -2.701 1 98.25 114 ALA B O 1
ATOM 2280 N N . ILE B 1 115 ? -6.734 -21.25 -4.316 1 97.56 115 ILE B N 1
ATOM 2281 C CA . ILE B 1 115 ? -5.777 -21.953 -3.475 1 97.56 115 ILE B CA 1
ATOM 2282 C C . ILE B 1 115 ? -4.359 -21.5 -3.809 1 97.56 115 ILE B C 1
ATOM 2284 O O . ILE B 1 115 ? -3.844 -21.812 -4.887 1 97.56 115 ILE B O 1
ATOM 2288 N N . ILE B 1 116 ? -3.758 -20.891 -2.871 1 98.25 116 ILE B N 1
ATOM 2289 C CA . ILE B 1 116 ? -2.438 -20.328 -3.129 1 98.25 116 ILE B CA 1
ATOM 2290 C C . ILE B 1 116 ? -1.358 -21.312 -2.67 1 98.25 116 ILE B C 1
ATOM 2292 O O . ILE B 1 116 ? -1.398 -21.797 -1.539 1 98.25 116 ILE B O 1
ATOM 2296 N N . VAL B 1 117 ? -0.421 -21.578 -3.543 1 97.94 117 VAL B N 1
ATOM 2297 C CA . VAL B 1 117 ? 0.685 -22.484 -3.26 1 97.94 117 VAL B CA 1
ATOM 2298 C C . VAL B 1 117 ? 2.012 -21.797 -3.559 1 97.94 117 VAL B C 1
ATOM 2300 O O . VAL B 1 117 ? 2.033 -20.688 -4.098 1 97.94 117 VAL B O 1
ATOM 2303 N N . GLY B 1 118 ? 3.027 -22.422 -3.178 1 98.38 118 GLY B N 1
ATOM 2304 C CA . GLY B 1 118 ? 4.348 -21.922 -3.531 1 98.38 118 GLY B CA 1
ATOM 2305 C C . GLY B 1 118 ? 4.887 -20.906 -2.545 1 98.38 118 GLY B C 1
ATOM 2306 O O . GLY B 1 118 ? 5.68 -20.031 -2.914 1 98.38 118 GLY B O 1
ATOM 2307 N N . HIS B 1 119 ? 4.461 -20.969 -1.301 1 98.75 119 HIS B N 1
ATOM 2308 C CA . HIS B 1 119 ? 5.031 -20.078 -0.295 1 98.75 119 HIS B CA 1
ATOM 2309 C C . HIS B 1 119 ? 6.551 -20.219 -0.246 1 98.75 119 HIS B C 1
ATOM 2311 O O . HIS B 1 119 ? 7.086 -21.328 -0.32 1 98.75 119 HIS B O 1
ATOM 2317 N N . TRP B 1 120 ? 7.184 -19.078 -0.131 1 98.75 120 TRP B N 1
ATOM 2318 C CA . TRP B 1 120 ? 8.633 -19 -0.285 1 98.75 120 TRP B CA 1
ATOM 2319 C C . TRP B 1 120 ? 9.297 -18.5 0.993 1 98.75 120 TRP B C 1
ATOM 2321 O O . TRP B 1 120 ? 8.797 -17.562 1.628 1 98.75 120 TRP B O 1
ATOM 2331 N N . PRO B 1 121 ? 10.422 -19.078 1.393 1 98.69 121 PRO B N 1
ATOM 2332 C CA . PRO B 1 121 ? 11.062 -18.672 2.645 1 98.69 121 PRO B CA 1
ATOM 2333 C C . PRO B 1 121 ? 11.578 -17.234 2.607 1 98.69 121 PRO B C 1
ATOM 2335 O O . PRO B 1 121 ? 12.07 -16.781 1.57 1 98.69 121 PRO B O 1
ATOM 2338 N N . THR B 1 122 ? 11.523 -16.625 3.775 1 98.62 122 THR B N 1
ATOM 2339 C CA . THR B 1 122 ? 12.055 -15.273 3.891 1 98.62 122 THR B CA 1
ATOM 2340 C C . THR B 1 122 ? 13.547 -15.297 4.184 1 98.62 122 THR B C 1
ATOM 2342 O O . THR B 1 122 ? 14.203 -14.258 4.176 1 98.62 122 THR B O 1
ATOM 2345 N N . GLU B 1 123 ? 14.047 -16.484 4.438 1 98.12 123 GLU B N 1
ATOM 2346 C CA . GLU B 1 123 ? 15.477 -16.609 4.699 1 98.12 123 GLU B CA 1
ATOM 2347 C C . GLU B 1 123 ? 16.297 -16.062 3.537 1 98.12 123 GLU B C 1
ATOM 2349 O O . GLU B 1 123 ? 15.984 -16.312 2.371 1 98.12 123 GLU B O 1
ATOM 2354 N N . GLY B 1 124 ? 17.312 -15.266 3.865 1 97.56 124 GLY B N 1
ATOM 2355 C CA . GLY B 1 124 ? 18.203 -14.727 2.844 1 97.56 124 GLY B CA 1
ATOM 2356 C C . GLY B 1 124 ? 17.797 -13.352 2.361 1 97.56 124 GLY B C 1
ATOM 2357 O O . GLY B 1 124 ? 18.469 -12.766 1.51 1 97.56 124 GLY B O 1
ATOM 2358 N N . TYR B 1 125 ? 16.703 -12.867 2.895 1 98.25 125 TYR B N 1
ATOM 2359 C CA . TYR B 1 125 ? 16.25 -11.523 2.57 1 98.25 125 TYR B CA 1
ATOM 2360 C C . TYR B 1 125 ? 16.422 -10.586 3.76 1 98.25 125 TYR B C 1
ATOM 2362 O O . TYR B 1 125 ? 16.406 -11.023 4.914 1 98.25 125 TYR B O 1
ATOM 2370 N N . HIS B 1 126 ? 16.641 -9.312 3.438 1 96.88 126 HIS B N 1
ATOM 2371 C CA . HIS B 1 126 ? 16.672 -8.266 4.453 1 96.88 126 HIS B CA 1
ATOM 2372 C C . HIS B 1 126 ? 15.695 -7.148 4.137 1 96.88 126 HIS B C 1
ATOM 2374 O O . HIS B 1 126 ? 15.945 -6.324 3.256 1 96.88 126 HIS B O 1
ATOM 2380 N N . PHE B 1 127 ? 14.586 -7.152 4.895 1 97.25 127 PHE B N 1
ATOM 2381 C CA . PHE B 1 127 ? 13.531 -6.148 4.738 1 97.25 127 PHE B CA 1
ATOM 2382 C C . PHE B 1 127 ? 12.898 -5.82 6.082 1 97.25 127 PHE B C 1
ATOM 2384 O O . PHE B 1 127 ? 13.172 -6.484 7.086 1 97.25 127 PHE B O 1
ATOM 2391 N N . GLU B 1 128 ? 12.07 -4.754 6.113 1 94.06 128 GLU B N 1
ATOM 2392 C CA . GLU B 1 128 ? 11.453 -4.32 7.363 1 94.06 128 GLU B CA 1
ATOM 2393 C C . GLU B 1 128 ? 10.008 -4.789 7.457 1 94.06 128 GLU B C 1
ATOM 2395 O O . GLU B 1 128 ? 9.547 -5.184 8.531 1 94.06 128 GLU B O 1
ATOM 2400 N N . ALA B 1 129 ? 9.305 -4.711 6.395 1 92.75 129 ALA B N 1
ATOM 2401 C CA . ALA B 1 129 ? 7.91 -5.148 6.359 1 92.75 129 ALA B CA 1
ATOM 2402 C C . ALA B 1 129 ? 7.5 -5.562 4.945 1 92.75 129 ALA B C 1
ATOM 2404 O O . ALA B 1 129 ? 8.133 -5.16 3.967 1 92.75 129 ALA B O 1
ATOM 2405 N N . SER B 1 130 ? 6.477 -6.348 4.871 1 95.69 130 SER B N 1
ATOM 2406 C CA . SER B 1 130 ? 5.926 -6.793 3.596 1 95.69 130 SER B CA 1
ATOM 2407 C C . SER B 1 130 ? 4.484 -7.266 3.75 1 95.69 130 SER B C 1
ATOM 2409 O O . SER B 1 130 ? 4.176 -8.047 4.652 1 95.69 130 SER B O 1
ATOM 2411 N N . LYS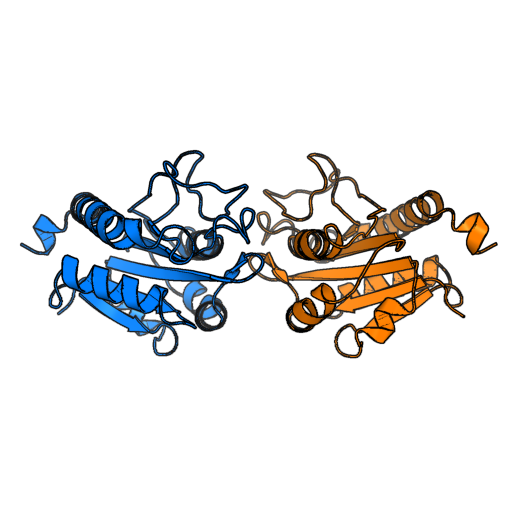 B 1 131 ? 3.619 -6.812 2.805 1 94.19 131 LYS B N 1
ATOM 2412 C CA . LYS B 1 131 ? 2.262 -7.348 2.74 1 94.19 131 LYS B CA 1
ATOM 2413 C C . LYS B 1 131 ? 2.229 -8.672 1.985 1 94.19 131 LYS B C 1
ATOM 2415 O O . LYS B 1 131 ? 1.197 -9.344 1.947 1 94.19 131 LYS B O 1
ATOM 2420 N N . GLY B 1 132 ? 3.377 -9.047 1.45 1 96.88 132 GLY B N 1
ATOM 2421 C CA . GLY B 1 132 ? 3.473 -10.273 0.677 1 96.88 132 GLY B CA 1
ATOM 2422 C C . GLY B 1 132 ? 3.832 -11.484 1.519 1 96.88 132 GLY B C 1
ATOM 2423 O O . GLY B 1 132 ? 4.125 -12.555 0.983 1 96.88 132 GLY B O 1
ATOM 2424 N N . LEU B 1 133 ? 3.787 -11.32 2.803 1 97.44 133 LEU B N 1
ATOM 2425 C CA . LEU B 1 133 ? 4.117 -12.422 3.697 1 97.44 133 LEU B CA 1
ATOM 2426 C C . LEU B 1 133 ? 2.902 -13.32 3.924 1 97.44 133 LEU B C 1
ATOM 2428 O O . LEU B 1 133 ? 1.781 -12.828 4.074 1 97.44 133 LEU B O 1
ATOM 2432 N N . ALA B 1 134 ? 3.145 -14.641 3.898 1 97.38 134 ALA B N 1
ATOM 2433 C CA . ALA B 1 134 ? 2.131 -15.609 4.312 1 97.38 134 ALA B CA 1
ATOM 2434 C C . ALA B 1 134 ? 2.15 -15.812 5.824 1 97.38 134 ALA B C 1
ATOM 2436 O O . ALA B 1 134 ? 1.105 -16.031 6.441 1 97.38 134 ALA B O 1
ATOM 2437 N N . ASP B 1 135 ? 3.281 -15.781 6.355 1 96.94 135 ASP B N 1
ATOM 2438 C CA . ASP B 1 135 ? 3.586 -15.844 7.781 1 96.94 135 ASP B CA 1
ATOM 2439 C C . ASP B 1 135 ? 4.945 -15.211 8.078 1 96.94 135 ASP B C 1
ATOM 2441 O O . ASP B 1 135 ? 5.543 -14.578 7.211 1 96.94 135 ASP B O 1
ATOM 2445 N N . ASP B 1 136 ? 5.434 -15.391 9.266 1 94.88 136 ASP B N 1
ATOM 2446 C CA . ASP B 1 136 ? 6.648 -14.688 9.68 1 94.88 136 ASP B CA 1
ATOM 2447 C C . ASP B 1 136 ? 7.863 -15.195 8.906 1 94.88 136 ASP B C 1
ATOM 2449 O O . ASP B 1 136 ? 8.867 -14.5 8.789 1 94.88 136 ASP B O 1
ATOM 2453 N N . ASN B 1 137 ? 7.723 -16.391 8.328 1 98.06 137 ASN B N 1
ATOM 2454 C CA . ASN B 1 137 ? 8.922 -17 7.77 1 98.06 137 ASN B CA 1
ATOM 2455 C C . ASN B 1 137 ? 8.758 -17.297 6.281 1 98.06 137 ASN B C 1
ATOM 2457 O O . ASN B 1 137 ? 9.648 -17.859 5.652 1 98.06 137 ASN B O 1
ATOM 2461 N N . HIS B 1 138 ? 7.594 -16.859 5.73 1 98.69 138 HIS B N 1
ATOM 2462 C CA . HIS B 1 138 ? 7.371 -17.172 4.32 1 98.69 138 HIS B CA 1
ATOM 2463 C C . HIS B 1 138 ? 6.672 -16.016 3.611 1 98.69 138 HIS B C 1
ATOM 2465 O O . HIS B 1 138 ? 5.777 -15.383 4.176 1 98.69 138 HIS B O 1
ATOM 2471 N N . PHE B 1 139 ? 7.117 -15.82 2.412 1 98.81 139 PHE B N 1
ATOM 2472 C CA . PHE B 1 139 ? 6.336 -15.031 1.468 1 98.81 139 PHE B CA 1
ATOM 2473 C C . PHE B 1 139 ? 5.188 -15.859 0.896 1 98.81 139 PHE B C 1
ATOM 2475 O O . PHE B 1 139 ? 5.246 -17.094 0.885 1 98.81 139 PHE B O 1
ATOM 2482 N N . ILE B 1 140 ? 4.203 -15.227 0.39 1 98.69 140 ILE B N 1
ATOM 2483 C CA . ILE B 1 140 ? 3.037 -15.883 -0.19 1 98.69 140 ILE B CA 1
ATOM 2484 C C . ILE B 1 140 ? 3.398 -16.469 -1.555 1 98.69 140 ILE B C 1
ATOM 2486 O O . ILE B 1 140 ? 2.646 -17.266 -2.111 1 98.69 140 ILE B O 1
ATOM 2490 N N . GLY B 1 141 ? 4.531 -16.141 -2.143 1 98.81 141 GLY B N 1
ATOM 2491 C CA . GLY B 1 141 ? 5.078 -16.609 -3.408 1 98.81 141 GLY B CA 1
ATOM 2492 C C . GLY B 1 141 ? 6.547 -16.266 -3.58 1 98.81 141 GLY B C 1
ATOM 2493 O O . GLY B 1 141 ? 7.188 -15.766 -2.654 1 98.81 141 GLY B O 1
ATOM 2494 N N . LEU B 1 142 ? 7.094 -16.5 -4.691 1 98.88 142 LEU B N 1
ATOM 2495 C CA . LEU B 1 142 ? 8.508 -16.281 -4.977 1 98.88 142 LEU B CA 1
ATOM 2496 C C . LEU B 1 142 ? 8.836 -14.797 -4.988 1 98.88 142 LEU B C 1
ATOM 2498 O O . LEU B 1 142 ? 8.273 -14.039 -5.781 1 98.88 142 LEU B O 1
ATOM 2502 N N . ALA B 1 143 ? 9.695 -14.445 -4.113 1 98.81 143 ALA B N 1
ATOM 2503 C CA . ALA B 1 143 ? 10.172 -13.062 -4.055 1 98.81 143 ALA B CA 1
ATOM 2504 C C . ALA B 1 143 ? 11.547 -12.93 -4.711 1 98.81 143 ALA B C 1
ATOM 2506 O O . ALA B 1 143 ? 12.461 -13.711 -4.422 1 98.81 143 ALA B O 1
ATOM 2507 N N . ILE B 1 144 ? 11.656 -11.953 -5.602 1 98.69 144 ILE B N 1
ATOM 2508 C CA . ILE B 1 144 ? 12.914 -11.727 -6.316 1 98.69 144 ILE B CA 1
ATOM 2509 C C . ILE B 1 144 ? 13.344 -10.273 -6.156 1 98.69 144 ILE B C 1
ATOM 2511 O O . ILE B 1 144 ? 12.516 -9.359 -6.25 1 98.69 144 ILE B O 1
ATOM 2515 N N . ASP B 1 145 ? 14.57 -10.07 -5.852 1 98.5 145 ASP B N 1
ATOM 2516 C CA . ASP B 1 145 ? 15.195 -8.75 -5.844 1 98.5 145 ASP B CA 1
ATOM 2517 C C . ASP B 1 145 ? 16.312 -8.664 -6.879 1 98.5 145 ASP B C 1
ATOM 2519 O O . ASP B 1 145 ? 17.484 -8.93 -6.566 1 98.5 145 ASP B O 1
ATOM 2523 N N . GLU B 1 146 ? 15.945 -8.18 -8.07 1 97.06 146 GLU B N 1
ATOM 2524 C CA . GLU B 1 146 ? 16.891 -8.117 -9.18 1 97.06 146 GLU B CA 1
ATOM 2525 C C . GLU B 1 146 ? 17.891 -6.984 -8.992 1 97.06 146 GLU B C 1
ATOM 2527 O O . GLU B 1 146 ? 18.953 -6.98 -9.617 1 97.06 146 GLU B O 1
ATOM 2532 N N . ASP B 1 147 ? 17.641 -6.094 -8.133 1 95.69 147 ASP B N 1
ATOM 2533 C CA . ASP B 1 147 ? 18.516 -4.949 -7.918 1 95.69 147 ASP B CA 1
ATOM 2534 C C . ASP B 1 147 ? 19.625 -5.289 -6.93 1 95.69 147 ASP B C 1
ATOM 2536 O O . ASP B 1 147 ? 20.766 -4.867 -7.102 1 95.69 147 ASP B O 1
ATOM 2540 N N . ARG B 1 148 ? 19.312 -6.125 -5.906 1 96.94 148 ARG B N 1
ATOM 2541 C CA . ARG B 1 148 ? 20.25 -6.332 -4.809 1 96.94 148 ARG B CA 1
ATOM 2542 C C . ARG B 1 148 ? 20.828 -7.742 -4.84 1 96.94 148 ARG B C 1
ATOM 2544 O O . ARG B 1 148 ? 21.938 -7.973 -4.367 1 96.94 148 ARG B O 1
ATOM 2551 N N . GLN B 1 149 ? 20.031 -8.633 -5.367 1 98 149 GLN B N 1
ATOM 2552 C CA . GLN B 1 149 ? 20.469 -10.023 -5.348 1 98 149 GLN B CA 1
ATOM 2553 C C . GLN B 1 149 ? 20.266 -10.688 -6.703 1 98 149 GLN B C 1
ATOM 2555 O O . GLN B 1 149 ? 19.703 -11.781 -6.785 1 98 149 GLN B O 1
ATOM 2560 N N . PRO B 1 150 ? 20.75 -10.047 -7.805 1 97.44 150 PRO B N 1
ATOM 2561 C CA . PRO B 1 150 ? 20.531 -10.641 -9.125 1 97.44 150 PRO B CA 1
ATOM 2562 C C . PRO B 1 150 ? 21.188 -12.008 -9.266 1 97.44 150 PRO B C 1
ATOM 2564 O O . PRO B 1 150 ? 20.688 -12.859 -10.016 1 97.44 150 PRO B O 1
ATOM 2567 N N . GLU B 1 151 ? 22.188 -12.273 -8.508 1 97.88 151 GLU B N 1
ATOM 2568 C CA . GLU B 1 151 ? 22.953 -13.516 -8.617 1 97.88 151 GLU B CA 1
ATOM 2569 C C . GLU B 1 151 ? 22.172 -14.688 -8.047 1 97.88 151 GLU B C 1
ATOM 2571 O O . GLU B 1 151 ? 22.484 -15.852 -8.32 1 97.88 151 GLU B O 1
ATOM 2576 N N . LEU B 1 152 ? 21.109 -14.406 -7.309 1 98.31 152 LEU B N 1
ATOM 2577 C CA . LEU B 1 152 ? 20.344 -15.469 -6.648 1 98.31 152 LEU B CA 1
ATOM 2578 C C . LEU B 1 152 ? 19.078 -15.805 -7.434 1 98.31 152 LEU B C 1
ATOM 2580 O O . LEU B 1 152 ? 18.406 -16.781 -7.133 1 98.31 152 LEU B O 1
ATOM 2584 N N . THR B 1 153 ? 18.828 -15.062 -8.484 1 98.31 153 THR B N 1
ATOM 2585 C CA . THR B 1 153 ? 17.547 -15.172 -9.18 1 98.31 153 THR B CA 1
ATOM 2586 C C . THR B 1 153 ? 17.391 -16.562 -9.797 1 98.31 153 THR B C 1
ATOM 2588 O O . THR B 1 153 ? 16.391 -17.234 -9.562 1 98.31 153 THR B O 1
ATOM 2591 N N . GLU B 1 154 ? 18.344 -17 -10.555 1 98.12 154 GLU B N 1
ATOM 2592 C CA . GLU B 1 154 ? 18.219 -18.281 -11.258 1 98.12 154 GLU B CA 1
ATOM 2593 C C . GLU B 1 154 ? 18.062 -19.438 -10.289 1 98.12 154 GLU B C 1
ATOM 2595 O O . GLU B 1 154 ? 17.203 -20.297 -10.477 1 98.12 154 GLU B O 1
ATOM 2600 N N . GLU B 1 155 ? 18.859 -19.375 -9.297 1 98.38 155 GLU B N 1
ATOM 2601 C CA . GLU B 1 155 ? 18.781 -20.438 -8.297 1 98.38 155 GLU B CA 1
ATOM 2602 C C . GLU B 1 155 ? 17.438 -20.438 -7.578 1 98.38 155 GLU B C 1
ATOM 2604 O O . GLU B 1 155 ? 16.875 -21.484 -7.312 1 98.38 155 GLU B O 1
ATOM 2609 N N . ARG B 1 156 ? 16.922 -19.328 -7.238 1 98.69 156 ARG B N 1
ATOM 2610 C CA . ARG B 1 156 ? 15.633 -19.219 -6.57 1 98.69 156 ARG B CA 1
ATOM 2611 C C . ARG B 1 156 ? 14.5 -19.688 -7.477 1 98.69 156 ARG B C 1
ATOM 2613 O O . ARG B 1 156 ? 13.594 -20.391 -7.027 1 98.69 156 ARG B O 1
ATOM 2620 N N . VAL B 1 157 ? 14.648 -19.312 -8.727 1 98.69 157 VAL B N 1
ATOM 2621 C CA . VAL B 1 157 ? 13.625 -19.734 -9.68 1 98.69 157 VAL B CA 1
ATOM 2622 C C . VAL B 1 157 ? 13.641 -21.266 -9.797 1 98.69 157 VAL B C 1
ATOM 2624 O O . VAL B 1 157 ? 12.594 -21.906 -9.742 1 98.69 157 VAL B O 1
ATOM 2627 N N . ASP B 1 158 ? 14.797 -21.859 -9.875 1 98.5 158 ASP B N 1
ATOM 2628 C CA . ASP B 1 158 ? 14.922 -23.297 -10.008 1 98.5 158 ASP B CA 1
ATOM 2629 C C . ASP B 1 158 ? 14.344 -24.016 -8.789 1 98.5 158 ASP B C 1
ATOM 2631 O O . ASP B 1 158 ? 13.562 -24.953 -8.93 1 98.5 158 ASP B O 1
ATOM 2635 N N . ALA B 1 159 ? 14.727 -23.516 -7.672 1 98.56 159 ALA B N 1
ATOM 2636 C CA . ALA B 1 159 ? 14.266 -24.141 -6.434 1 98.56 159 ALA B CA 1
ATOM 2637 C C . ALA B 1 159 ? 12.75 -24 -6.281 1 98.56 159 ALA B C 1
ATOM 2639 O O . ALA B 1 159 ? 12.078 -24.922 -5.848 1 98.56 159 ALA B O 1
ATOM 2640 N N . TRP B 1 160 ? 12.258 -22.875 -6.633 1 98.56 160 TRP B N 1
ATOM 2641 C CA . TRP B 1 160 ? 10.828 -22.609 -6.48 1 98.56 160 TRP B CA 1
ATOM 2642 C C . TRP B 1 160 ? 10.016 -23.453 -7.457 1 98.56 160 TRP B C 1
ATOM 2644 O O . TRP B 1 160 ? 8.938 -23.953 -7.109 1 98.56 160 TRP B O 1
ATOM 2654 N N . VAL B 1 161 ? 10.508 -23.625 -8.68 1 98 161 VAL B N 1
ATOM 2655 C CA . VAL B 1 161 ? 9.82 -24.453 -9.664 1 98 161 VAL B CA 1
ATOM 2656 C C . VAL B 1 161 ? 9.742 -25.891 -9.164 1 98 161 VAL B C 1
ATOM 2658 O O . VAL B 1 161 ? 8.695 -26.531 -9.273 1 98 161 VAL B O 1
ATOM 2661 N N . ALA B 1 162 ? 10.844 -26.375 -8.641 1 97.19 162 ALA B N 1
ATOM 2662 C CA . ALA B 1 162 ? 10.836 -27.719 -8.062 1 97.19 162 ALA B CA 1
ATOM 2663 C C . ALA B 1 162 ? 9.766 -27.844 -6.977 1 97.19 162 ALA B C 1
ATOM 2665 O O . ALA B 1 162 ? 9.039 -28.844 -6.926 1 97.19 162 ALA B O 1
ATOM 2666 N N . GLN B 1 163 ? 9.664 -26.828 -6.18 1 97.81 163 GLN B N 1
ATOM 2667 C CA . GLN B 1 163 ? 8.688 -26.797 -5.09 1 97.81 163 GLN B CA 1
ATOM 2668 C C . GLN B 1 163 ? 7.262 -26.844 -5.625 1 97.81 163 GLN B C 1
ATOM 2670 O O . GLN B 1 163 ? 6.449 -27.656 -5.188 1 97.81 163 GLN B O 1
ATOM 2675 N N . ILE B 1 164 ? 6.949 -25.984 -6.578 1 96.69 164 ILE B N 1
ATOM 2676 C CA . ILE B 1 164 ? 5.555 -25.859 -6.996 1 96.69 164 ILE B CA 1
ATOM 2677 C C . ILE B 1 164 ? 5.156 -27.062 -7.84 1 96.69 164 ILE B C 1
ATOM 2679 O O . ILE B 1 164 ? 3.994 -27.469 -7.84 1 96.69 164 ILE B O 1
ATOM 2683 N N . LYS B 1 165 ? 6.062 -27.656 -8.578 1 94.56 165 LYS B N 1
ATOM 2684 C CA . LYS B 1 165 ? 5.766 -28.891 -9.281 1 94.56 165 LYS B CA 1
ATOM 2685 C C . LYS B 1 165 ? 5.293 -29.969 -8.312 1 94.56 165 LYS B C 1
ATOM 2687 O O . LYS B 1 165 ? 4.348 -30.719 -8.609 1 94.56 165 LYS B O 1
ATOM 2692 N N . GLU B 1 166 ? 5.957 -29.984 -7.246 1 94.19 166 GLU B N 1
ATOM 2693 C CA . GLU B 1 166 ? 5.594 -30.953 -6.223 1 94.19 166 GLU B CA 1
ATOM 2694 C C . GLU B 1 166 ? 4.242 -30.625 -5.598 1 94.19 166 GLU B C 1
ATOM 2696 O O . GLU B 1 166 ? 3.389 -31.5 -5.449 1 94.19 166 GLU B O 1
ATOM 2701 N N . GLU B 1 167 ? 4.02 -29.438 -5.246 1 94.25 167 GLU B N 1
ATOM 2702 C CA . GLU B 1 167 ? 2.809 -29.016 -4.555 1 94.25 167 GLU B CA 1
ATOM 2703 C C . GLU B 1 167 ? 1.586 -29.125 -5.461 1 94.25 167 GLU B C 1
ATOM 2705 O O . GLU B 1 167 ? 0.479 -29.391 -4.988 1 94.25 167 GLU B O 1
ATOM 2710 N N . MET B 1 168 ? 1.798 -28.891 -6.676 1 88.75 168 MET B N 1
ATOM 2711 C CA . MET B 1 168 ? 0.683 -28.906 -7.617 1 88.75 168 MET B CA 1
ATOM 2712 C C . MET B 1 168 ? 0.53 -30.281 -8.258 1 88.75 168 MET B C 1
ATOM 271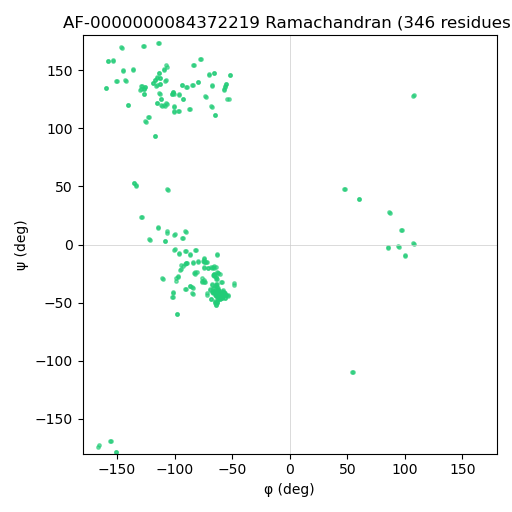4 O O . MET B 1 168 ? -0.361 -30.5 -9.078 1 88.75 168 MET B O 1
ATOM 2718 N N . ASP B 1 169 ? 1.285 -31.234 -7.828 1 82 169 ASP B N 1
ATOM 2719 C CA . ASP B 1 169 ? 1.271 -32.594 -8.375 1 82 169 ASP B CA 1
ATOM 2720 C C . ASP B 1 169 ? 1.324 -32.562 -9.898 1 82 169 ASP B C 1
ATOM 2722 O O . ASP B 1 169 ? 0.507 -33.219 -10.562 1 82 169 ASP B O 1
ATOM 2726 N N . LEU B 1 170 ? 2.199 -31.812 -10.367 1 71.81 170 LEU B N 1
ATOM 2727 C CA . LEU B 1 170 ? 2.283 -31.625 -11.805 1 71.81 170 LEU B CA 1
ATOM 2728 C C . LEU B 1 170 ? 2.885 -32.875 -12.484 1 71.81 170 LEU B C 1
ATOM 2730 O O . LEU B 1 170 ? 2.666 -33.094 -13.672 1 71.81 170 LEU B O 1
ATOM 2734 N N . GLY B 1 171 ? 3.742 -33.469 -11.742 1 63.19 171 GLY B N 1
ATOM 2735 C CA . GLY B 1 171 ? 4.203 -34.719 -12.32 1 63.19 171 GLY B CA 1
ATOM 2736 C C . GLY B 1 171 ? 3.074 -35.594 -12.797 1 63.19 171 GLY B C 1
ATOM 2737 O O . GLY B 1 171 ? 3.172 -36.219 -13.859 1 63.19 171 GLY B O 1
ATOM 2738 N N . GLU B 1 172 ? 2.1 -35.531 -12.133 1 53.59 172 GLU B N 1
ATOM 2739 C CA . GLU B 1 172 ? 0.954 -36.344 -12.516 1 53.59 172 GLU B CA 1
ATOM 2740 C C . GLU B 1 172 ? 0.155 -35.688 -13.633 1 53.59 172 GLU B C 1
ATOM 2742 O O . GLU B 1 172 ? -0.494 -36.375 -14.43 1 53.59 172 GLU B O 1
ATOM 2747 N N . ILE B 1 173 ? 0.323 -34.375 -13.68 1 57.16 173 ILE B N 1
ATOM 2748 C CA . ILE B 1 173 ? -0.422 -33.656 -14.695 1 57.16 173 ILE B CA 1
ATOM 2749 C C . ILE B 1 173 ? 0.405 -33.562 -15.977 1 57.16 173 ILE B C 1
ATOM 2751 O O . ILE B 1 173 ? -0.131 -33.688 -17.078 1 57.16 173 ILE B O 1
ATOM 2755 N N . LEU B 1 174 ? 1.767 -33.344 -15.742 1 56.78 174 LEU B N 1
ATOM 2756 C CA . LEU B 1 174 ? 2.645 -33.062 -16.875 1 56.78 174 LEU B CA 1
ATOM 2757 C C . LEU B 1 174 ? 3.225 -34.344 -17.469 1 56.78 174 LEU B C 1
ATOM 2759 O O . LEU B 1 174 ? 3.682 -34.344 -18.609 1 56.78 174 LEU B O 1
ATOM 2763 N N . GLY B 1 175 ? 3.09 -35.438 -16.594 1 45.53 175 GLY B N 1
ATOM 2764 C CA . GLY B 1 175 ? 3.607 -36.688 -17.109 1 45.53 175 GLY B CA 1
ATOM 2765 C C . GLY B 1 175 ? 2.619 -37.438 -18 1 45.53 175 GLY B C 1
ATOM 2766 O O . GLY B 1 175 ? 1.416 -37.156 -17.953 1 45.53 175 GLY B O 1
#

Solvent-accessible surface area (backbone atoms only — not comparable to full-atom values): 18055 Å² total; per-residue (Å²): 124,55,53,29,37,34,38,27,35,64,90,86,46,64,48,48,51,50,53,51,52,50,27,63,74,66,28,68,70,38,28,42,82,41,52,44,77,79,52,53,68,66,63,57,67,72,34,51,29,36,37,44,33,33,30,28,40,81,88,32,34,53,41,67,51,50,55,70,38,44,70,56,57,63,70,49,77,28,62,84,22,41,33,31,39,33,23,31,27,42,40,73,94,28,17,66,25,29,25,15,22,46,24,52,51,47,65,52,38,43,86,33,42,34,42,76,39,47,63,22,69,44,78,95,63,64,63,76,37,46,57,17,48,67,50,97,57,22,22,46,16,44,78,40,32,68,84,82,41,53,86,49,45,66,59,50,51,53,53,48,51,57,49,36,38,60,75,65,47,31,61,72,68,77,94,125,55,53,29,35,33,35,27,34,63,90,86,46,63,48,48,51,50,52,50,51,49,27,63,74,67,26,69,70,38,27,41,83,40,52,46,76,79,52,53,69,66,63,57,67,71,34,52,30,36,36,43,33,33,31,28,39,81,90,30,36,53,40,66,51,49,54,70,40,44,69,54,58,63,70,50,77,29,62,86,22,40,34,30,37,32,24,30,26,43,38,72,92,26,18,67,24,28,25,16,22,46,24,52,52,47,66,52,38,43,85,33,42,36,41,76,40,50,64,22,70,45,77,96,62,64,64,76,36,48,56,18,46,68,51,98,59,23,22,46,17,45,77,40,32,70,86,83,42,52,88,47,45,64,59,49,50,53,54,48,50,58,49,35,38,60,75,65,46,30,63,72,66,76,94

InterPro domains:
  IPR001226 Flavodoxin, conserved site [PS00201] (6-22)
  IPR008254 Flavodoxin/nitric oxide synthase [PF00258] (6-160)
  IPR008254 Flavodoxin/nitric oxide synthase [PS50902] (4-165)
  IPR010086 Flavodoxin, long chain [PIRSF038996] (1-169)
  IPR010086 Flavodoxin, long chain [TIGR01752] (4-168)
  IPR029039 Flavoprotein-like superfamily [G3DSA:3.40.50.360] (2-175)
  IPR029039 Flavoprotein-like superfamily [SSF52218] (4-170)
  IPR050619 Flavodoxin [PTHR42809] (1-170)

Foldseek 3Di:
DAQEEEEEEDDPCVQVVLSVLLCVLCDVRHYDYYYLLPDALVNVVVHQEYEYEWEADDAQDTDPSCVVCLVRLLPHQNANHEYAYEYEAACPVHQANQRQVLLVSCVRHVVRHYDQDQWAFCPPGHGDHHSQAPDPTTGSHHYDYCPPCVVCSSVSSNVSSVRVCVVVVCVVVVD/DAQEEEEEEDDPCVQVVLSVLLCVLCDVNHYDYYYLLPDALVRVVVHQEYEYEWEADDAQDTDPSCVVCLVRLLVHQNANHEYAYEYEAACPVHQANQRQVLLVSCVRHVVRHYDQDQWAFCPPGHGDHHSQAPDPTTGSHHYDYCPPCVVCSSVSSNVSSVRVCVVVVCVVVVD

Radius of gyration: 22.31 Å; Cα contacts (8 Å, |Δi|>4): 751; chains: 2; bounding box: 44×72×46 Å

Secondary structure (DSSP, 8-state):
--SEEEEE--SSSHHHHHHHHHHHHH-TTTEEEEEGGG--HHHHHT-SEEEEE--EETTTEEPHHHHHHHHHHTT---TT-EEEEEEE--TTTTTTSTTHHHHHHHHHHGGGT-EEE--EE-TT---S--TTEEETTEESSEEE-TTT-GGGHHHHHHHHHHHHHHHTTHHHHH-/--SEEEEE--SSSHHHHHHHHHHHHH-TTTEEEEEGGG--HHHHHT-SEEEEE--EETTTEEPHHHHHHHHHHTT---TT-EEEEEEE--TTTTTTSTTHHHHHHHHHHGGGT-EEE--EE-TT---S--TTEEETTEESSEEE-TTT-GGGHHHHHHHHHHHHHHHTTHHHHH-